Protein AF-A0A7J2YSA0-F1 (afdb_monomer_lite)

Structure (mmCIF, N/CA/C/O backbone):
data_AF-A0A7J2YSA0-F1
#
_entry.id   AF-A0A7J2YSA0-F1
#
loop_
_atom_site.group_PDB
_atom_site.id
_atom_site.type_symbol
_atom_site.label_atom_id
_atom_site.label_alt_id
_atom_site.label_comp_id
_atom_site.label_asym_id
_atom_site.label_entity_id
_atom_site.label_seq_id
_atom_site.pdbx_PDB_ins_code
_atom_site.Cartn_x
_atom_site.Cartn_y
_atom_site.Cartn_z
_atom_site.occupancy
_atom_site.B_iso_or_equiv
_atom_site.auth_seq_id
_atom_site.auth_comp_id
_atom_site.auth_asym_id
_atom_site.auth_atom_id
_atom_site.pdbx_PDB_model_num
ATOM 1 N N . MET A 1 1 ? 2.526 19.911 4.952 1.00 62.22 1 MET A N 1
ATOM 2 C CA . MET A 1 1 ? 3.180 18.727 5.556 1.00 62.22 1 MET A CA 1
ATOM 3 C C . MET A 1 1 ? 3.502 17.791 4.401 1.00 62.22 1 MET A C 1
ATOM 5 O O . MET A 1 1 ? 2.718 17.801 3.463 1.00 62.22 1 MET A O 1
ATOM 9 N N . ALA A 1 2 ? 4.644 17.098 4.408 1.00 82.00 2 ALA A N 1
ATOM 10 C CA . ALA A 1 2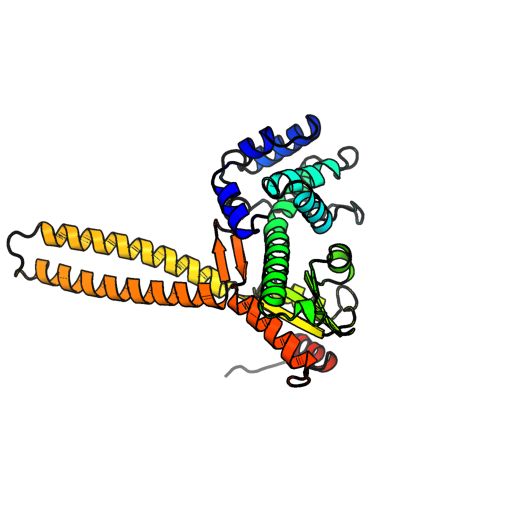 ? 4.959 16.156 3.329 1.00 82.00 2 ALA A CA 1
ATOM 11 C C . ALA A 1 2 ? 3.941 15.003 3.327 1.00 82.00 2 ALA A C 1
ATOM 13 O O . ALA A 1 2 ? 3.531 14.581 4.410 1.00 82.00 2 ALA A O 1
ATOM 14 N N . THR A 1 3 ? 3.535 14.531 2.151 1.00 90.31 3 THR A N 1
ATOM 15 C CA . THR A 1 3 ? 2.628 13.380 2.004 1.00 90.31 3 THR A CA 1
ATOM 16 C C . THR A 1 3 ? 3.323 12.083 2.422 1.00 90.31 3 THR A C 1
ATOM 18 O O . THR A 1 3 ? 4.553 12.002 2.423 1.00 90.31 3 THR A O 1
ATOM 21 N N . ILE A 1 4 ? 2.555 11.034 2.743 1.00 93.38 4 ILE A N 1
ATOM 22 C CA . ILE A 1 4 ? 3.109 9.695 3.019 1.00 93.38 4 ILE A CA 1
ATOM 23 C C . ILE A 1 4 ? 4.071 9.237 1.920 1.00 93.38 4 ILE A C 1
ATOM 25 O O . ILE A 1 4 ? 5.160 8.748 2.218 1.00 93.38 4 ILE A O 1
ATOM 29 N N . ARG A 1 5 ? 3.695 9.451 0.661 1.00 93.81 5 ARG A N 1
ATOM 30 C CA . ARG A 1 5 ? 4.493 9.110 -0.520 1.00 93.81 5 ARG A CA 1
ATOM 31 C C . ARG A 1 5 ? 5.844 9.813 -0.518 1.00 93.81 5 ARG A C 1
ATOM 33 O O . ARG A 1 5 ? 6.868 9.137 -0.524 1.00 93.81 5 ARG A O 1
ATOM 40 N N . GLU A 1 6 ? 5.861 11.136 -0.372 1.00 94.50 6 GLU A N 1
ATOM 41 C CA . GLU A 1 6 ? 7.101 11.925 -0.268 1.00 94.50 6 GLU A CA 1
ATOM 42 C C . GLU A 1 6 ? 7.977 11.486 0.917 1.00 94.50 6 GLU A C 1
ATOM 44 O O . GLU A 1 6 ? 9.206 11.483 0.836 1.00 94.50 6 GLU A O 1
ATOM 49 N N . LEU A 1 7 ? 7.365 11.084 2.036 1.00 95.56 7 LEU A N 1
ATOM 50 C CA . LEU A 1 7 ? 8.110 10.560 3.180 1.00 95.56 7 LEU A CA 1
ATOM 51 C C . LEU A 1 7 ? 8.807 9.236 2.851 1.00 95.56 7 LEU A C 1
ATOM 53 O O . LEU A 1 7 ? 9.905 9.003 3.359 1.00 95.56 7 LEU A O 1
ATOM 57 N N . THR A 1 8 ? 8.228 8.392 1.991 1.00 96.81 8 THR A N 1
ATOM 58 C CA . THR A 1 8 ? 8.884 7.141 1.587 1.00 96.81 8 THR A CA 1
ATOM 59 C C . THR A 1 8 ? 10.177 7.374 0.809 1.00 96.81 8 THR A C 1
ATOM 61 O O . THR A 1 8 ? 11.115 6.600 0.998 1.00 96.81 8 THR A O 1
ATOM 64 N N . ASP A 1 9 ? 10.277 8.448 0.017 1.00 95.88 9 ASP A N 1
ATOM 65 C CA . ASP A 1 9 ? 11.523 8.819 -0.674 1.00 95.88 9 ASP A CA 1
ATOM 66 C C . ASP A 1 9 ? 12.606 9.186 0.343 1.00 95.88 9 ASP A C 1
ATOM 68 O O . ASP A 1 9 ? 13.715 8.652 0.320 1.00 95.88 9 ASP A O 1
ATOM 72 N N . VAL A 1 10 ? 12.243 10.004 1.337 1.00 94.88 10 VAL A N 1
ATOM 73 C CA . VAL A 1 10 ? 13.139 10.373 2.446 1.00 94.88 10 VAL A CA 1
ATOM 74 C C . VAL A 1 10 ? 13.621 9.137 3.214 1.00 94.88 10 VAL A C 1
ATOM 76 O O . VAL A 1 10 ? 14.756 9.099 3.696 1.00 94.88 10 VAL A O 1
ATOM 79 N N . TRP A 1 11 ? 12.771 8.121 3.375 1.00 96.62 11 TRP A N 1
ATOM 80 C CA . TRP A 1 11 ? 13.135 6.880 4.060 1.00 96.62 11 TRP A CA 1
ATOM 81 C C . TRP A 1 11 ? 14.052 5.993 3.215 1.00 96.62 11 TRP A C 1
ATOM 83 O O . TRP A 1 11 ? 15.000 5.421 3.759 1.00 96.62 11 TRP A O 1
ATOM 93 N N . ALA A 1 12 ? 13.821 5.918 1.905 1.00 97.00 12 ALA A N 1
ATOM 94 C CA . ALA A 1 12 ? 14.627 5.124 0.982 1.00 97.00 12 ALA A CA 1
ATOM 95 C C . ALA A 1 12 ? 16.075 5.637 0.866 1.00 97.00 12 ALA A C 1
ATOM 97 O O . ALA A 1 12 ? 17.003 4.848 0.697 1.00 97.00 12 ALA A O 1
ATOM 98 N N . GLU A 1 13 ? 16.298 6.942 1.042 1.00 96.38 13 GLU A N 1
ATOM 99 C CA . GLU A 1 13 ? 17.631 7.567 1.021 1.00 96.38 13 GLU A CA 1
ATOM 100 C C . GLU A 1 13 ? 18.462 7.339 2.298 1.00 96.38 13 GLU A C 1
ATOM 102 O O . GLU A 1 13 ? 19.614 7.776 2.414 1.00 96.38 13 GLU A O 1
ATOM 107 N N . THR A 1 14 ? 17.900 6.671 3.303 1.00 96.31 14 THR A N 1
ATOM 108 C CA . THR A 1 14 ? 18.563 6.439 4.586 1.00 96.31 14 THR A CA 1
ATOM 109 C C . THR A 1 14 ? 18.461 4.985 5.019 1.00 96.31 14 THR A C 1
ATOM 111 O O . THR A 1 14 ? 17.748 4.176 4.440 1.00 96.31 14 THR A O 1
ATOM 114 N N . THR A 1 15 ? 19.216 4.632 6.056 1.00 97.94 15 THR A N 1
ATOM 115 C CA . THR A 1 15 ? 19.228 3.274 6.608 1.00 97.94 15 THR A CA 1
ATOM 116 C C . THR A 1 15 ? 18.556 3.234 7.968 1.00 97.94 15 THR A C 1
ATOM 118 O O . THR A 1 15 ? 18.568 4.221 8.715 1.00 97.94 15 THR A O 1
ATOM 121 N N . TRP A 1 16 ? 18.064 2.054 8.346 1.00 97.81 16 TRP A N 1
ATOM 122 C CA . TRP A 1 16 ? 17.519 1.795 9.681 1.00 97.81 16 TRP A CA 1
ATOM 123 C C . TRP A 1 16 ? 18.482 2.229 10.799 1.00 97.81 16 TRP A C 1
ATOM 125 O O . TRP A 1 16 ? 18.078 2.877 11.766 1.00 97.81 16 TRP A O 1
ATOM 135 N N . LYS A 1 17 ? 19.786 1.940 10.656 1.00 97.81 17 LYS A N 1
ATOM 136 C CA . LYS A 1 17 ? 20.814 2.361 11.622 1.00 97.81 17 LYS A CA 1
ATOM 137 C C . LYS A 1 17 ? 20.932 3.880 11.708 1.00 97.81 17 LYS A C 1
ATOM 139 O O . LYS A 1 17 ? 21.044 4.397 12.819 1.00 97.81 17 LYS A O 1
ATOM 144 N N . LYS A 1 18 ? 20.950 4.581 10.570 1.00 97.31 18 LYS A N 1
ATOM 145 C CA . LYS A 1 18 ? 21.103 6.041 10.537 1.00 97.31 18 LYS A CA 1
ATOM 146 C C . LYS A 1 18 ? 19.907 6.723 11.203 1.00 97.31 18 LYS A C 1
ATOM 148 O O . LYS A 1 18 ? 20.112 7.490 12.140 1.00 97.31 18 LYS A O 1
ATOM 153 N N . GLN A 1 19 ? 18.675 6.357 10.833 1.00 95.94 19 GLN A N 1
ATOM 154 C CA . GLN A 1 19 ? 17.488 6.921 11.485 1.00 95.94 19 GLN A CA 1
ATOM 155 C C . GLN A 1 19 ? 17.448 6.625 12.997 1.00 95.94 19 GLN A C 1
ATOM 157 O O . GLN A 1 19 ? 17.130 7.518 13.780 1.00 95.94 19 GLN A O 1
ATOM 162 N N . LEU A 1 20 ? 17.827 5.416 13.436 1.00 97.00 20 LEU A N 1
ATOM 163 C CA . LEU A 1 20 ? 17.845 5.056 14.863 1.00 97.00 20 LEU A CA 1
ATOM 164 C C . LEU A 1 20 ? 18.807 5.911 15.700 1.00 97.00 20 LEU A C 1
ATOM 166 O O . LEU A 1 20 ? 18.516 6.243 16.853 1.00 97.00 20 LEU A O 1
ATOM 170 N N . VAL A 1 21 ? 19.963 6.269 15.137 1.00 95.75 21 VAL A N 1
ATOM 171 C CA . VAL A 1 21 ? 20.925 7.151 15.811 1.00 95.75 21 VAL A CA 1
ATOM 172 C C . VAL A 1 21 ? 20.326 8.545 16.003 1.00 95.75 21 VAL A C 1
ATOM 174 O O . VAL A 1 21 ? 20.422 9.092 17.101 1.00 95.75 21 VAL A O 1
ATOM 177 N N . GLU A 1 22 ? 19.650 9.069 14.983 1.00 93.62 22 GLU A N 1
ATOM 178 C CA . GLU A 1 22 ? 19.134 10.441 14.940 1.00 93.62 22 GLU A CA 1
ATOM 179 C C . GLU A 1 22 ? 17.854 10.686 15.763 1.00 93.62 22 GLU A C 1
ATOM 181 O O . GLU A 1 22 ? 17.597 11.822 16.164 1.00 93.62 22 GLU A O 1
ATOM 186 N N . VAL A 1 23 ? 17.029 9.664 16.025 1.00 94.12 23 VAL A N 1
ATOM 187 C CA . VAL A 1 23 ? 15.811 9.824 16.848 1.00 94.12 23 VAL A CA 1
ATOM 188 C C . VAL A 1 23 ? 16.174 10.106 18.307 1.00 94.12 23 VAL A C 1
ATOM 190 O O . VAL A 1 23 ? 17.086 9.495 18.846 1.00 94.12 23 VAL A O 1
ATOM 193 N N . LYS A 1 24 ? 15.453 10.988 19.005 1.00 91.62 24 LYS A N 1
ATOM 194 C CA . LYS A 1 24 ? 15.589 11.143 20.464 1.00 91.62 24 LYS A CA 1
ATOM 195 C C . LYS A 1 24 ? 14.742 10.076 21.169 1.00 91.62 24 LYS A C 1
ATOM 197 O O . LYS A 1 24 ? 13.528 10.091 21.028 1.00 91.62 24 LYS A O 1
ATOM 202 N N . ALA A 1 25 ? 15.383 9.155 21.886 1.00 92.12 25 ALA A N 1
ATOM 203 C CA . ALA A 1 25 ? 14.744 8.087 22.665 1.00 92.12 25 ALA A CA 1
ATOM 204 C C . ALA A 1 25 ? 15.723 7.552 23.720 1.00 92.12 25 ALA A C 1
ATOM 206 O O . ALA A 1 25 ? 16.926 7.830 23.629 1.00 92.12 25 ALA A O 1
ATOM 207 N N . SER A 1 26 ? 15.229 6.785 24.697 1.00 93.50 26 SER A N 1
ATOM 208 C CA . SER A 1 26 ? 16.072 6.225 25.761 1.00 93.50 26 SER A CA 1
ATOM 209 C C . SER A 1 26 ? 17.174 5.314 25.199 1.00 93.50 26 SER A C 1
ATOM 211 O O . SER A 1 26 ? 16.990 4.609 24.200 1.00 93.50 26 SER A O 1
ATOM 213 N N . SER A 1 27 ? 18.347 5.320 25.841 1.00 92.75 27 SER A N 1
ATOM 214 C CA . SER A 1 27 ? 19.491 4.492 25.430 1.00 92.75 27 SER A CA 1
ATOM 215 C C . SER A 1 27 ? 19.155 2.999 25.458 1.00 92.75 27 SER A C 1
ATOM 217 O O . SER A 1 27 ? 19.564 2.259 24.561 1.00 92.75 27 SER A O 1
ATOM 219 N N . VAL A 1 28 ? 18.355 2.573 26.438 1.00 94.12 28 VAL A N 1
ATOM 220 C CA . VAL A 1 28 ? 17.880 1.193 26.588 1.00 94.12 28 VAL A CA 1
ATOM 221 C C . VAL A 1 28 ? 16.959 0.801 25.431 1.00 94.12 28 VAL A C 1
ATOM 223 O O . VAL A 1 28 ? 17.235 -0.196 24.762 1.00 94.12 28 VAL A O 1
ATOM 226 N N . ALA A 1 29 ? 15.933 1.603 25.116 1.00 94.56 29 ALA A N 1
ATOM 227 C CA . ALA A 1 29 ? 15.015 1.304 24.012 1.00 94.56 29 ALA A CA 1
ATOM 228 C C . ALA A 1 29 ? 15.746 1.261 22.663 1.00 94.56 29 ALA A C 1
ATOM 230 O O . ALA A 1 29 ? 15.569 0.323 21.882 1.00 94.56 29 ALA A O 1
ATOM 231 N N . LYS A 1 30 ? 16.652 2.219 22.417 1.00 96.69 30 LYS A N 1
ATOM 232 C CA . LYS A 1 30 ? 17.509 2.208 21.225 1.00 96.69 30 LYS A CA 1
ATOM 233 C C . LYS A 1 30 ? 18.392 0.968 21.152 1.00 96.69 30 LYS A C 1
ATOM 235 O O . LYS A 1 30 ? 18.560 0.416 20.068 1.00 96.69 30 LYS A O 1
ATOM 240 N N . SER A 1 31 ? 18.975 0.543 22.272 1.00 96.56 31 SER A N 1
ATOM 241 C CA . SER A 1 31 ? 19.823 -0.650 22.334 1.00 96.56 31 SER A CA 1
ATOM 242 C C . SER A 1 31 ? 19.029 -1.911 21.984 1.00 96.56 31 SER A C 1
ATOM 244 O O . SER A 1 31 ? 19.445 -2.673 21.109 1.00 96.56 31 SER A O 1
ATOM 246 N N . ASN A 1 32 ? 17.846 -2.082 22.581 1.00 96.25 32 ASN A N 1
ATOM 247 C CA . ASN A 1 32 ? 16.965 -3.220 22.315 1.00 96.25 32 ASN A CA 1
ATOM 248 C C . AS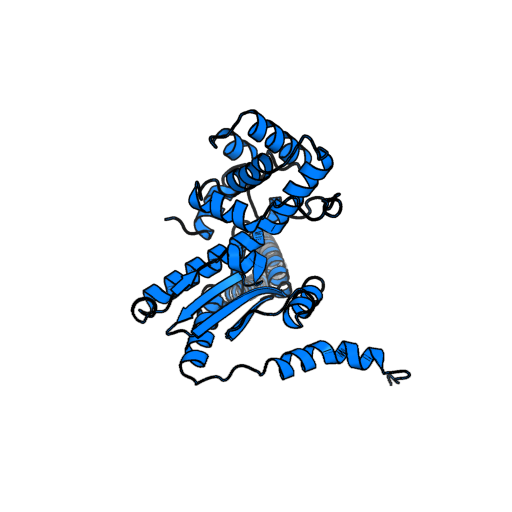N A 1 32 ? 16.505 -3.245 20.852 1.00 96.25 32 ASN A C 1
ATOM 250 O O . ASN A 1 32 ? 16.660 -4.264 20.174 1.00 96.25 32 ASN A O 1
ATOM 254 N N . LEU A 1 33 ? 16.041 -2.108 20.323 1.00 97.44 33 LEU A N 1
ATOM 255 C CA . LEU A 1 33 ? 15.649 -2.004 18.918 1.00 97.44 33 LEU A CA 1
ATOM 256 C C . LEU A 1 33 ? 16.828 -2.286 17.976 1.00 97.44 33 LEU A C 1
ATOM 258 O O . LEU A 1 33 ? 16.687 -3.021 17.001 1.00 97.44 33 LEU A O 1
ATOM 262 N N . ARG A 1 34 ? 18.019 -1.755 18.278 1.00 97.88 34 ARG A N 1
ATOM 263 C CA . ARG A 1 34 ? 19.220 -1.998 17.471 1.00 97.88 34 ARG A CA 1
ATOM 264 C C . ARG A 1 34 ? 19.553 -3.485 17.395 1.00 97.88 34 ARG A C 1
ATOM 266 O O . ARG A 1 34 ? 19.870 -3.952 16.304 1.00 97.88 34 ARG A O 1
ATOM 273 N N . LYS A 1 35 ? 19.500 -4.211 18.518 1.00 96.69 35 LYS A N 1
ATOM 274 C CA . LYS A 1 35 ? 19.758 -5.661 18.562 1.00 96.69 35 LYS A CA 1
ATOM 275 C C . LYS A 1 35 ? 18.771 -6.425 17.678 1.00 96.69 35 LYS A C 1
ATOM 277 O O . LYS A 1 35 ? 19.202 -7.233 16.857 1.00 96.69 35 LYS A O 1
ATOM 282 N N . ALA A 1 36 ? 17.478 -6.107 17.776 1.00 95.75 36 ALA A N 1
ATOM 283 C CA . ALA A 1 36 ? 16.446 -6.723 16.945 1.00 95.75 36 ALA A CA 1
ATOM 284 C C . ALA A 1 36 ? 16.666 -6.444 15.447 1.00 95.75 36 ALA A C 1
ATOM 286 O O . ALA A 1 36 ? 16.741 -7.376 14.650 1.00 95.75 36 ALA A O 1
ATOM 287 N N . LEU A 1 37 ? 16.887 -5.180 15.064 1.00 97.06 37 LEU A N 1
ATOM 288 C CA . LEU A 1 37 ? 17.175 -4.806 13.673 1.00 97.06 37 LEU A CA 1
ATOM 289 C C . LEU A 1 37 ? 18.457 -5.461 13.139 1.00 97.06 37 LEU A C 1
ATOM 291 O O . LEU A 1 37 ? 18.532 -5.780 11.953 1.00 97.06 37 LEU A O 1
ATOM 295 N N . ALA A 1 38 ? 19.473 -5.670 13.987 1.00 96.81 38 ALA A N 1
ATOM 296 C CA . ALA A 1 38 ? 20.682 -6.398 13.600 1.00 96.81 38 ALA A CA 1
ATOM 297 C C . ALA A 1 38 ? 20.358 -7.860 13.288 1.00 96.81 38 ALA A C 1
ATOM 299 O O . ALA A 1 38 ? 20.825 -8.389 12.282 1.00 96.81 38 ALA A O 1
ATOM 300 N N . ARG A 1 39 ? 19.527 -8.492 14.125 1.00 94.50 39 ARG A N 1
ATOM 301 C CA . ARG A 1 39 ? 19.108 -9.884 13.952 1.00 94.50 39 ARG A CA 1
ATOM 302 C C . ARG A 1 39 ? 18.272 -10.087 12.691 1.00 94.50 39 ARG A C 1
ATOM 304 O O . ARG A 1 39 ? 18.413 -11.118 12.048 1.00 94.50 39 ARG A O 1
ATOM 311 N N . PHE A 1 40 ? 17.462 -9.099 12.319 1.00 94.94 40 PHE A N 1
ATOM 312 C CA . PHE A 1 40 ? 16.714 -9.095 11.060 1.00 94.94 40 PHE A CA 1
ATOM 313 C C . PHE A 1 40 ? 17.576 -8.744 9.835 1.00 94.94 40 PHE A C 1
ATOM 315 O O . PHE A 1 40 ? 17.088 -8.800 8.714 1.00 94.94 40 PHE A O 1
ATOM 322 N N . GLY A 1 41 ? 18.843 -8.354 10.018 1.00 96.06 41 GLY A N 1
ATOM 323 C CA . GLY A 1 41 ? 19.712 -7.930 8.917 1.00 96.06 41 GLY A CA 1
ATOM 324 C C . GLY A 1 41 ? 19.369 -6.551 8.335 1.00 96.06 41 GLY A C 1
ATOM 325 O O . GLY A 1 41 ? 19.862 -6.206 7.264 1.00 96.06 41 GLY A O 1
ATOM 326 N N . LEU A 1 42 ? 18.571 -5.739 9.037 1.00 97.31 42 LEU A N 1
ATOM 327 C CA . LEU A 1 42 ? 18.012 -4.486 8.512 1.00 97.31 42 LEU A CA 1
ATOM 328 C C . LEU A 1 42 ? 18.906 -3.268 8.721 1.00 97.31 42 LEU A C 1
ATOM 330 O O . LEU A 1 42 ? 18.796 -2.301 7.981 1.00 97.31 42 LEU A O 1
ATOM 334 N N . LEU A 1 43 ? 19.818 -3.283 9.699 1.00 97.69 43 LEU A N 1
ATOM 335 C CA . LEU A 1 43 ? 20.557 -2.077 10.113 1.00 97.69 43 LEU A CA 1
ATOM 336 C C . LEU A 1 43 ? 21.189 -1.283 8.958 1.00 97.69 43 LEU A C 1
ATOM 338 O O . LEU A 1 43 ? 21.209 -0.056 9.009 1.00 97.69 43 LEU A O 1
ATOM 342 N N . LYS A 1 44 ? 21.738 -1.972 7.955 1.00 97.50 44 LYS A N 1
ATOM 343 C CA . LYS A 1 44 ? 22.411 -1.347 6.805 1.00 97.50 44 LYS A CA 1
ATOM 344 C C . LYS A 1 44 ? 21.516 -1.216 5.571 1.00 97.50 44 LYS A C 1
ATOM 346 O O . LYS A 1 44 ? 21.959 -0.628 4.592 1.00 97.50 44 LYS A O 1
ATOM 351 N N . GLN A 1 45 ? 20.313 -1.780 5.597 1.00 97.38 45 GLN A N 1
ATOM 352 C CA . GLN A 1 45 ? 19.400 -1.719 4.465 1.00 97.38 45 GLN A CA 1
ATOM 353 C C . GLN A 1 45 ? 18.729 -0.342 4.390 1.00 97.38 45 GLN A C 1
ATOM 355 O O . GLN A 1 45 ? 18.489 0.274 5.440 1.00 97.38 45 GLN A O 1
ATOM 360 N N . PRO A 1 46 ? 18.419 0.133 3.172 1.00 97.44 46 PRO A N 1
ATOM 361 C CA . PRO A 1 46 ? 17.452 1.199 2.957 1.00 97.44 46 PRO A CA 1
ATOM 362 C C . PRO A 1 46 ? 16.101 0.884 3.605 1.00 97.44 46 PRO A C 1
ATOM 364 O O . PRO A 1 46 ? 15.734 -0.284 3.752 1.00 97.44 46 PRO A O 1
ATOM 367 N N . ILE A 1 47 ? 15.353 1.915 3.996 1.00 97.25 47 ILE A N 1
ATOM 368 C CA . ILE A 1 47 ? 14.010 1.738 4.559 1.00 97.25 47 ILE A CA 1
ATOM 369 C C . ILE A 1 47 ? 12.993 1.740 3.414 1.00 97.25 47 ILE A C 1
ATOM 371 O O . ILE A 1 47 ? 12.408 2.766 3.074 1.00 97.25 47 ILE A O 1
ATOM 375 N N . THR A 1 48 ? 12.807 0.571 2.808 1.00 96.81 48 THR A N 1
ATOM 376 C CA . THR A 1 48 ? 11.876 0.342 1.692 1.00 96.81 48 THR A CA 1
ATOM 377 C C . THR A 1 48 ? 10.862 -0.740 2.040 1.00 96.81 48 THR A C 1
ATOM 379 O O . THR A 1 48 ? 11.047 -1.479 3.016 1.00 96.81 48 THR A O 1
ATOM 382 N N . GLY A 1 49 ? 9.804 -0.867 1.239 1.00 93.62 49 GLY A N 1
ATOM 383 C CA . GLY A 1 49 ? 8.812 -1.921 1.431 1.00 93.62 49 GLY A CA 1
ATOM 384 C C . GLY A 1 49 ? 9.428 -3.318 1.342 1.00 93.62 49 GLY A C 1
ATOM 385 O O . GLY A 1 49 ? 9.084 -4.181 2.146 1.00 93.62 49 GLY A O 1
ATOM 386 N N . GLU A 1 50 ? 10.423 -3.531 0.474 1.00 91.88 50 GLU A N 1
ATOM 387 C CA . GLU A 1 50 ? 11.144 -4.806 0.364 1.00 91.88 50 GLU A CA 1
ATOM 388 C C . GLU A 1 50 ? 11.903 -5.152 1.645 1.00 91.88 50 GLU A C 1
ATOM 390 O O . GLU A 1 50 ? 11.947 -6.322 2.025 1.00 91.88 50 GLU A O 1
ATOM 395 N N . SER A 1 51 ? 12.460 -4.153 2.342 1.00 93.81 51 SER A N 1
ATOM 396 C CA . SER A 1 51 ? 13.242 -4.376 3.567 1.00 93.81 51 SER A CA 1
ATOM 397 C C . SER A 1 51 ? 12.418 -5.001 4.698 1.00 93.81 51 SER A C 1
ATOM 399 O O . SER A 1 51 ? 12.970 -5.645 5.583 1.00 93.81 51 SER A O 1
ATOM 401 N N . VAL A 1 52 ? 11.089 -4.866 4.664 1.00 92.75 52 VAL A N 1
ATOM 402 C CA . VAL A 1 52 ? 10.182 -5.450 5.668 1.00 92.75 52 VAL A CA 1
ATOM 403 C C . VAL A 1 52 ? 9.448 -6.694 5.161 1.00 92.75 52 VAL A C 1
ATOM 405 O O . VAL A 1 52 ? 8.610 -7.262 5.868 1.00 92.75 52 VAL A O 1
ATOM 408 N N . THR A 1 53 ? 9.774 -7.157 3.952 1.00 84.81 53 THR A N 1
ATOM 409 C CA . THR A 1 53 ? 9.275 -8.434 3.428 1.00 84.81 53 THR A CA 1
ATOM 410 C C . THR A 1 53 ? 10.048 -9.611 4.017 1.00 84.81 53 THR A C 1
ATOM 412 O O . THR A 1 53 ? 11.195 -9.484 4.434 1.00 84.81 53 THR A O 1
ATOM 415 N N . ASN A 1 54 ? 9.414 -10.788 4.058 1.00 84.88 54 ASN A N 1
ATOM 416 C CA . ASN A 1 54 ? 10.036 -12.048 4.494 1.00 84.88 54 ASN A CA 1
ATOM 417 C C . ASN A 1 54 ? 10.641 -12.030 5.910 1.00 84.88 54 ASN A C 1
ATOM 419 O O . ASN A 1 54 ? 11.483 -12.865 6.239 1.00 84.88 54 ASN A O 1
ATOM 423 N N . LEU A 1 55 ? 10.187 -11.111 6.766 1.00 89.75 55 LEU A N 1
ATOM 424 C CA . LEU A 1 55 ? 10.547 -11.121 8.178 1.00 89.75 55 LEU A CA 1
ATOM 425 C C . LEU A 1 55 ? 10.061 -12.415 8.847 1.00 89.75 55 LEU A C 1
ATOM 427 O O . LEU A 1 55 ? 8.998 -12.937 8.483 1.00 89.75 55 LEU A O 1
ATOM 431 N N . PRO A 1 56 ? 10.831 -12.941 9.814 1.00 84.81 56 PRO A N 1
ATOM 432 C CA . PRO A 1 56 ? 10.562 -14.245 10.393 1.00 84.81 56 PRO A CA 1
ATOM 433 C C . PRO A 1 56 ? 9.219 -14.240 11.125 1.00 84.81 56 PRO A C 1
ATOM 435 O O . PRO A 1 56 ? 8.895 -13.294 11.844 1.00 84.81 56 PRO A O 1
ATOM 438 N N . ARG A 1 57 ? 8.449 -15.315 10.932 1.00 79.62 57 ARG A N 1
ATOM 439 C CA . ARG A 1 57 ? 7.207 -15.576 11.664 1.00 79.62 57 ARG A CA 1
ATOM 440 C C . ARG A 1 57 ? 7.532 -16.457 12.870 1.00 79.62 57 ARG A C 1
ATOM 442 O O . ARG A 1 57 ? 7.504 -17.677 12.745 1.00 79.62 57 ARG A O 1
ATOM 449 N N . THR A 1 58 ? 7.972 -15.850 13.972 1.00 73.69 58 THR A N 1
ATOM 450 C CA . THR A 1 58 ? 8.375 -16.566 15.205 1.00 73.69 58 THR A CA 1
ATOM 451 C C . THR A 1 58 ? 7.196 -16.681 16.180 1.00 73.69 58 THR A C 1
ATOM 453 O O . THR A 1 58 ? 6.056 -16.747 15.725 1.00 73.69 58 THR A O 1
ATOM 456 N N . GLU A 1 59 ? 7.437 -16.725 17.500 1.00 64.69 59 GLU A N 1
ATOM 457 C CA . GLU A 1 59 ? 6.451 -16.858 18.595 1.00 64.69 59 GLU A CA 1
ATOM 458 C C . GLU A 1 59 ? 5.416 -15.708 18.711 1.00 64.69 59 GLU A C 1
ATOM 460 O O . GLU A 1 59 ? 5.185 -15.130 19.768 1.00 64.69 59 GLU A O 1
ATOM 465 N N . GLU A 1 60 ? 4.741 -15.366 17.619 1.00 64.50 60 GLU A N 1
ATOM 466 C CA . GLU A 1 60 ? 3.724 -14.313 17.535 1.00 64.50 60 GLU A CA 1
ATOM 467 C C . GLU A 1 60 ? 2.398 -14.706 18.188 1.00 64.50 60 GLU A C 1
ATOM 469 O O . GLU A 1 60 ? 1.595 -13.837 18.526 1.00 64.50 60 GLU A O 1
ATOM 474 N N . GLY A 1 61 ? 2.154 -16.015 18.317 1.00 51.84 61 GLY A N 1
ATOM 475 C CA . GLY A 1 61 ? 0.935 -16.598 18.881 1.00 51.84 61 GLY A CA 1
ATOM 476 C C . GLY A 1 61 ? 1.017 -16.914 20.375 1.00 51.84 61 GLY A C 1
ATOM 477 O O . GLY A 1 61 ? 0.008 -17.305 20.951 1.00 51.84 61 GLY A O 1
ATOM 478 N N . GLN A 1 62 ? 2.187 -16.747 21.004 1.00 53.19 62 GLN A N 1
ATOM 479 C CA . GLN A 1 62 ? 2.387 -17.037 22.430 1.00 53.19 62 GLN A CA 1
ATOM 480 C C . GLN A 1 62 ? 2.270 -15.806 23.330 1.00 53.19 62 GLN A C 1
ATOM 482 O O . GLN A 1 62 ? 2.631 -15.854 24.504 1.00 53.19 62 GLN A O 1
ATOM 487 N N . PHE A 1 63 ? 1.763 -14.691 22.810 1.00 60.81 63 PHE A N 1
ATOM 488 C CA . PHE A 1 63 ? 1.346 -13.609 23.685 1.00 60.81 63 PHE A CA 1
ATOM 489 C C . PHE A 1 63 ? 0.048 -14.038 24.374 1.00 60.81 63 PHE A C 1
ATOM 491 O O . PHE A 1 63 ? -0.939 -14.302 23.678 1.00 60.81 63 PHE A O 1
ATOM 498 N N . PRO A 1 64 ? 0.006 -14.112 25.717 1.00 49.09 64 PRO A N 1
ATOM 499 C CA . PRO A 1 64 ? -1.252 -14.247 26.429 1.00 49.09 64 PRO A CA 1
ATOM 500 C C . PRO A 1 64 ? -2.211 -13.168 25.918 1.00 49.09 64 PRO A C 1
ATOM 502 O O . PRO A 1 64 ? -1.786 -12.044 25.624 1.00 49.09 64 PRO A O 1
ATOM 505 N N . LYS A 1 65 ? -3.504 -13.493 25.793 1.00 46.53 65 LYS A N 1
ATOM 506 C CA . LYS A 1 65 ? -4.543 -12.481 25.550 1.00 46.53 65 LYS A CA 1
ATOM 507 C C . LYS A 1 65 ? -4.311 -11.333 26.543 1.00 46.53 65 LYS A C 1
ATOM 509 O O . LYS A 1 65 ? -4.491 -11.545 27.736 1.00 46.53 65 LYS A O 1
ATOM 514 N N . GLY A 1 66 ? -3.889 -10.153 26.076 1.00 48.16 66 GLY A N 1
ATOM 515 C CA . GLY A 1 66 ? -3.749 -8.984 26.954 1.00 48.16 66 GLY A CA 1
ATOM 516 C C . GLY A 1 66 ? -2.408 -8.250 27.003 1.00 48.16 66 GLY A C 1
ATOM 517 O O . GLY A 1 66 ? -2.270 -7.398 27.871 1.00 48.16 66 GLY A O 1
ATOM 518 N N . LEU A 1 67 ? -1.452 -8.451 26.084 1.00 56.19 67 LEU A N 1
ATOM 519 C CA . LEU A 1 67 ? -0.285 -7.541 26.031 1.00 56.19 67 LEU A CA 1
ATOM 520 C C . LEU A 1 67 ? -0.679 -6.073 25.774 1.00 56.19 67 LEU A C 1
ATOM 522 O O . LEU A 1 67 ? 0.124 -5.176 25.992 1.00 56.19 67 LEU A O 1
ATOM 526 N N . GLY A 1 68 ? -1.908 -5.812 25.306 1.00 63.09 68 GLY A N 1
ATOM 527 C CA . GLY A 1 68 ? -2.455 -4.458 25.166 1.00 63.09 68 GLY A CA 1
ATOM 528 C C . GLY A 1 68 ? -1.759 -3.599 24.105 1.00 63.09 68 GLY A C 1
ATOM 529 O O . GLY A 1 68 ? -2.138 -2.446 23.906 1.00 63.09 68 GLY A O 1
ATOM 530 N N . ILE A 1 69 ? -0.763 -4.143 23.397 1.00 75.81 69 ILE A N 1
ATOM 531 C CA . ILE A 1 69 ? -0.022 -3.427 22.361 1.00 75.81 69 ILE A CA 1
ATOM 532 C C . ILE A 1 69 ? -0.880 -3.347 21.097 1.00 75.81 69 ILE A C 1
ATOM 534 O O . ILE A 1 69 ? -1.057 -4.330 20.378 1.00 75.81 69 ILE A O 1
ATOM 538 N N . SER A 1 70 ? -1.391 -2.150 20.812 1.00 85.12 70 SER A N 1
ATOM 539 C CA . SER A 1 70 ? -2.053 -1.831 19.547 1.00 85.12 70 SER A CA 1
ATOM 540 C C . SER A 1 70 ? -1.041 -1.261 18.555 1.00 85.12 70 SER A C 1
ATOM 542 O O . SER A 1 70 ? -0.475 -0.185 18.770 1.00 85.12 70 SER A O 1
ATOM 544 N N . TYR A 1 71 ? -0.832 -1.972 17.443 1.00 89.19 71 TYR A N 1
ATOM 545 C CA . TYR A 1 71 ? 0.017 -1.503 16.348 1.00 89.19 71 TYR A CA 1
ATOM 546 C C . TYR A 1 71 ? -0.512 -0.201 15.737 1.00 89.19 71 TYR A C 1
ATOM 548 O O . TYR A 1 71 ? 0.282 0.703 15.492 1.00 89.19 71 TYR A O 1
ATOM 556 N N . THR A 1 72 ? -1.829 -0.071 15.565 1.00 88.12 72 THR A N 1
ATOM 557 C CA . THR A 1 72 ? -2.468 1.144 15.044 1.00 88.12 72 THR A CA 1
ATOM 558 C C . THR A 1 72 ? -2.198 2.342 15.959 1.00 88.12 72 THR A C 1
ATOM 560 O O . THR A 1 72 ? -1.686 3.362 15.503 1.00 88.12 72 THR A O 1
ATOM 563 N N . LYS A 1 73 ? -2.391 2.200 17.282 1.00 87.69 73 LYS A N 1
ATOM 564 C CA . LYS A 1 73 ? -2.092 3.282 18.243 1.00 87.69 73 LYS A CA 1
ATOM 565 C C . LYS A 1 73 ? -0.612 3.657 18.262 1.00 87.69 73 LYS A C 1
ATOM 567 O O . LYS A 1 73 ? -0.270 4.839 18.322 1.00 87.69 73 LYS A O 1
ATOM 572 N N . ALA A 1 74 ? 0.279 2.665 18.199 1.00 92.00 74 ALA A N 1
ATOM 573 C CA . ALA A 1 74 ? 1.715 2.915 18.124 1.00 92.00 74 ALA A CA 1
ATOM 574 C C . ALA A 1 74 ? 2.095 3.676 16.843 1.00 92.00 74 ALA A C 1
ATOM 576 O O . ALA A 1 74 ? 2.950 4.565 16.899 1.00 92.00 74 ALA A O 1
ATOM 577 N N . PHE A 1 75 ? 1.455 3.354 15.714 1.00 93.94 75 PHE A N 1
ATOM 578 C CA . PHE A 1 75 ? 1.659 4.020 14.430 1.00 93.94 75 PHE A CA 1
ATOM 579 C C . PHE A 1 75 ? 1.155 5.461 14.454 1.00 93.94 75 PHE A C 1
ATOM 581 O O . PHE A 1 75 ? 1.937 6.362 14.168 1.00 93.94 75 PHE A O 1
ATOM 588 N N . ASP A 1 76 ? -0.084 5.710 14.880 1.00 90.88 76 ASP A N 1
ATOM 589 C CA . ASP A 1 76 ? -0.640 7.069 14.918 1.00 90.88 76 ASP A CA 1
ATOM 590 C C . ASP A 1 76 ? 0.107 7.986 15.891 1.00 90.88 76 ASP A C 1
ATOM 592 O O . ASP A 1 76 ? 0.370 9.156 15.589 1.00 90.88 76 ASP A O 1
ATOM 596 N N . SER A 1 77 ? 0.534 7.444 17.037 1.00 91.69 77 SER A N 1
ATOM 597 C CA . SER A 1 77 ? 1.414 8.149 17.972 1.00 91.69 77 SER A CA 1
ATOM 598 C C . SER A 1 77 ? 2.746 8.514 17.312 1.00 91.69 77 SER A C 1
ATOM 600 O O . SER A 1 77 ? 3.225 9.642 17.443 1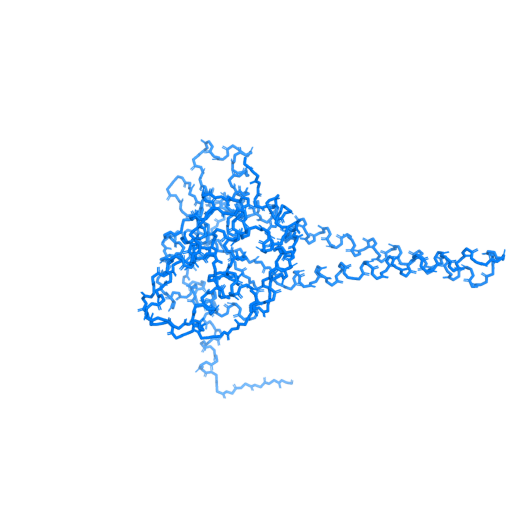.00 91.69 77 SER A O 1
ATOM 602 N N . ALA A 1 78 ? 3.351 7.590 16.560 1.00 94.50 78 ALA A N 1
ATOM 603 C CA . ALA A 1 78 ? 4.602 7.847 15.855 1.00 94.50 78 ALA A CA 1
ATOM 604 C C . ALA A 1 78 ? 4.436 8.857 14.711 1.00 94.50 78 ALA A C 1
ATOM 606 O O . ALA A 1 78 ? 5.280 9.744 14.560 1.00 94.50 78 ALA A O 1
ATOM 607 N N . TYR A 1 79 ? 3.337 8.762 13.961 1.00 93.19 79 TYR A N 1
ATOM 608 C CA . TYR A 1 79 ? 3.004 9.665 12.865 1.00 93.19 79 TYR A CA 1
ATOM 609 C C . TYR A 1 79 ? 2.834 11.097 13.355 1.00 93.19 79 TYR A C 1
ATOM 611 O O . TYR A 1 79 ? 3.443 12.015 12.812 1.00 93.19 79 TYR A O 1
ATOM 619 N N . SER A 1 80 ? 2.097 11.272 14.451 1.00 90.88 80 SER A N 1
ATOM 620 C CA . SER A 1 80 ? 1.871 12.582 15.064 1.00 90.88 80 SER A CA 1
ATOM 621 C C . SER A 1 80 ? 3.155 13.184 15.648 1.00 90.88 80 SER A C 1
ATOM 623 O O . SER A 1 80 ? 3.352 14.395 15.596 1.00 90.88 80 SER A O 1
ATOM 625 N N . LYS A 1 81 ? 4.053 12.350 16.194 1.00 91.44 81 LYS A N 1
ATOM 626 C CA . LYS A 1 81 ? 5.316 12.800 16.803 1.00 91.44 81 LYS A CA 1
ATOM 627 C C . LYS A 1 81 ? 6.378 13.180 15.770 1.00 91.44 81 LYS A C 1
ATOM 629 O O . LYS A 1 81 ? 7.044 14.202 15.928 1.00 91.44 81 LYS A O 1
ATOM 634 N N . ASN A 1 82 ? 6.637 12.322 14.779 1.00 92.50 82 ASN A N 1
ATOM 635 C CA . ASN A 1 82 ? 7.722 12.539 13.818 1.00 92.50 82 ASN A CA 1
ATOM 636 C C . ASN A 1 82 ? 7.530 11.733 12.519 1.00 92.50 82 ASN A C 1
ATOM 638 O O . ASN A 1 82 ? 8.145 10.673 12.355 1.00 92.50 82 ASN A O 1
ATOM 642 N N . PRO A 1 83 ? 6.762 12.254 11.549 1.00 92.12 83 PRO A N 1
ATOM 643 C CA . PRO A 1 83 ? 6.468 11.526 10.318 1.00 92.12 83 PRO A CA 1
ATOM 644 C C . PRO A 1 83 ? 7.728 11.267 9.469 1.00 92.12 83 PRO A C 1
ATOM 646 O O . PRO A 1 83 ? 7.864 10.217 8.849 1.00 92.12 83 PRO A O 1
ATOM 649 N N . LYS A 1 84 ? 8.737 12.152 9.524 1.00 94.31 84 LYS A N 1
ATOM 650 C CA . LYS A 1 84 ? 10.021 11.974 8.810 1.00 94.31 84 LYS A CA 1
ATOM 651 C C . LYS A 1 84 ? 10.828 10.761 9.275 1.00 94.31 84 LYS A C 1
ATOM 653 O O . LYS A 1 84 ? 11.667 10.276 8.524 1.00 94.31 84 LYS A O 1
ATOM 658 N N . ARG A 1 85 ? 10.606 10.282 10.500 1.00 94.94 85 ARG A N 1
ATOM 659 C CA . ARG A 1 85 ? 11.274 9.097 11.068 1.00 94.94 85 ARG A CA 1
ATOM 660 C C . ARG A 1 85 ? 10.260 8.060 11.547 1.00 94.94 85 ARG A C 1
ATOM 662 O O . ARG A 1 85 ? 10.543 7.304 12.477 1.00 94.94 85 ARG A O 1
ATOM 669 N N . LEU A 1 86 ? 9.083 8.047 10.918 1.00 96.25 86 LEU A N 1
ATOM 670 C CA . LEU A 1 86 ? 7.942 7.226 11.305 1.00 96.25 86 LEU A CA 1
ATOM 671 C C . LEU A 1 86 ? 8.310 5.752 11.536 1.00 96.25 86 LEU A C 1
ATOM 673 O O . LEU A 1 86 ? 7.974 5.266 12.613 1.00 96.25 86 LEU A O 1
ATOM 677 N N . PRO A 1 87 ? 9.051 5.055 10.646 1.00 97.06 87 PRO A N 1
ATOM 678 C CA . PRO A 1 87 ? 9.370 3.642 10.854 1.00 97.06 87 PRO A CA 1
ATOM 679 C C . PRO A 1 87 ? 10.119 3.384 12.168 1.00 97.06 87 PRO A C 1
ATOM 681 O O . PRO A 1 87 ? 9.763 2.484 12.922 1.00 97.06 87 PRO A O 1
ATOM 684 N N . ILE A 1 88 ? 11.120 4.204 12.504 1.00 97.56 88 ILE A N 1
ATOM 685 C CA . ILE A 1 88 ? 11.879 4.043 13.753 1.00 97.56 88 ILE A CA 1
ATOM 686 C C . ILE A 1 88 ? 11.060 4.454 14.975 1.00 97.56 88 ILE A C 1
ATOM 688 O O . ILE A 1 88 ? 11.098 3.756 15.986 1.00 97.56 88 ILE A O 1
ATOM 692 N N . VAL A 1 89 ? 10.333 5.571 14.910 1.00 97.06 89 VAL A N 1
ATOM 693 C CA . VAL A 1 89 ? 9.531 6.044 16.051 1.00 97.06 89 VAL A CA 1
ATOM 694 C C . VAL A 1 89 ? 8.393 5.070 16.356 1.00 97.06 89 VAL A C 1
ATOM 696 O O . VAL A 1 89 ? 8.119 4.799 17.521 1.00 97.06 89 VAL A O 1
ATOM 699 N N . TYR A 1 90 ? 7.797 4.473 15.324 1.00 97.44 90 TYR A N 1
ATOM 700 C CA . TYR A 1 90 ? 6.820 3.399 15.450 1.00 97.44 90 TYR A CA 1
ATOM 701 C C . TYR A 1 90 ? 7.392 2.199 16.206 1.00 97.44 90 TYR A C 1
ATOM 703 O O . TYR A 1 90 ? 6.818 1.771 17.206 1.00 97.44 90 TYR A O 1
ATOM 711 N N . LEU A 1 91 ? 8.557 1.691 15.789 1.00 97.25 91 LEU A N 1
ATOM 712 C CA . LEU A 1 91 ? 9.182 0.559 16.473 1.00 97.25 91 LEU A CA 1
ATOM 713 C C . LEU A 1 91 ? 9.585 0.903 17.905 1.00 97.25 91 LEU A C 1
ATOM 715 O O . LEU A 1 91 ? 9.422 0.068 18.787 1.00 97.25 91 LEU A O 1
ATOM 719 N N . LEU A 1 92 ? 10.075 2.119 18.160 1.00 96.81 92 LEU A N 1
ATOM 720 C CA . LEU A 1 92 ? 10.401 2.568 19.514 1.00 96.81 92 LEU A CA 1
ATOM 721 C C . LEU A 1 92 ? 9.165 2.616 20.414 1.00 96.81 92 LEU A C 1
ATOM 723 O O . LEU A 1 92 ? 9.248 2.122 21.533 1.00 96.81 92 LEU A O 1
ATOM 727 N N . ASN A 1 93 ? 8.020 3.099 19.919 1.00 94.62 93 ASN A N 1
ATOM 728 C CA . ASN A 1 93 ? 6.757 3.043 20.663 1.00 94.62 93 ASN A CA 1
ATOM 729 C C . ASN A 1 93 ? 6.392 1.587 21.036 1.00 94.62 93 ASN A C 1
ATOM 731 O O . ASN A 1 93 ? 5.919 1.337 22.145 1.00 94.62 93 ASN A O 1
ATOM 735 N N . LEU A 1 94 ? 6.641 0.613 20.147 1.00 94.19 94 LEU A N 1
ATOM 736 C CA . LEU A 1 94 ? 6.444 -0.811 20.457 1.00 94.19 94 LEU A CA 1
ATOM 737 C C . LEU A 1 94 ? 7.442 -1.324 21.504 1.00 94.19 94 LEU A C 1
ATOM 739 O O . LEU A 1 94 ? 7.042 -2.062 22.399 1.00 94.19 94 LEU A O 1
ATOM 743 N N . VAL A 1 95 ? 8.720 -0.929 21.419 1.00 94.38 95 VAL A N 1
ATOM 744 C CA . VAL A 1 95 ? 9.745 -1.302 22.413 1.00 94.38 95 VAL A CA 1
ATOM 745 C C . VAL A 1 95 ? 9.396 -0.769 23.796 1.00 94.38 95 VAL A C 1
ATOM 747 O O . VAL A 1 95 ? 9.524 -1.493 24.776 1.00 94.38 95 VAL A O 1
ATOM 750 N N . GLU A 1 96 ? 8.956 0.483 23.879 1.00 91.06 96 GLU A N 1
ATOM 751 C CA . GLU A 1 96 ? 8.578 1.131 25.137 1.00 91.06 96 GLU A CA 1
ATOM 752 C C . GLU A 1 96 ? 7.324 0.509 25.761 1.00 91.06 96 GLU A C 1
ATOM 754 O O . GLU A 1 96 ? 7.178 0.524 26.980 1.00 91.06 96 GLU A O 1
ATOM 759 N N . SER A 1 97 ? 6.453 -0.080 24.939 1.00 88.12 97 SER A N 1
ATOM 760 C CA . SER A 1 97 ? 5.244 -0.774 25.394 1.00 88.12 97 SER A CA 1
ATOM 761 C C . SER A 1 97 ? 5.490 -2.242 25.766 1.00 88.12 97 SER A C 1
ATOM 763 O O . SER A 1 97 ? 4.567 -2.915 26.220 1.00 88.12 97 SER A O 1
ATOM 765 N N . PHE A 1 98 ? 6.699 -2.769 25.545 1.00 89.44 98 PHE A N 1
ATOM 766 C CA . PHE A 1 98 ? 7.006 -4.178 25.776 1.00 89.44 98 PHE A CA 1
ATOM 767 C C . PHE A 1 98 ? 7.510 -4.434 27.197 1.00 89.44 98 PHE A C 1
ATOM 769 O O . PHE A 1 98 ? 8.481 -3.829 27.658 1.00 89.44 98 PHE A O 1
ATOM 776 N N . ASP A 1 99 ? 6.888 -5.395 27.875 1.00 87.94 99 ASP A N 1
ATOM 777 C CA . ASP A 1 99 ? 7.258 -5.777 29.233 1.00 87.94 99 ASP A CA 1
ATOM 778 C C . ASP A 1 99 ? 8.359 -6.848 29.253 1.00 87.94 99 ASP A C 1
ATOM 780 O O . ASP A 1 99 ? 8.109 -8.052 29.316 1.00 87.94 99 ASP A O 1
ATOM 784 N N . PHE A 1 100 ? 9.610 -6.390 29.251 1.00 87.69 100 PHE A N 1
ATOM 785 C CA . PHE A 1 100 ? 10.792 -7.255 29.331 1.00 87.69 100 PHE A CA 1
ATOM 786 C C . PHE A 1 100 ? 10.911 -8.060 30.639 1.00 87.69 100 PHE A C 1
ATOM 788 O O . PHE A 1 100 ? 11.806 -8.897 30.733 1.00 87.69 100 PHE A O 1
ATOM 795 N N . LYS A 1 101 ? 10.070 -7.822 31.660 1.00 87.19 101 LYS A N 1
ATOM 796 C CA . LYS A 1 101 ? 10.076 -8.637 32.888 1.00 87.19 101 LYS A CA 1
ATOM 797 C C . LYS A 1 101 ? 9.309 -9.941 32.711 1.00 87.19 101 LYS A C 1
ATOM 799 O O . LYS A 1 101 ? 9.688 -10.947 33.298 1.00 87.19 101 LYS A O 1
ATOM 804 N N . ASN A 1 102 ? 8.241 -9.901 31.919 1.00 85.88 102 ASN A N 1
ATOM 805 C CA . ASN A 1 102 ? 7.299 -11.007 31.773 1.00 85.88 102 ASN A CA 1
ATOM 806 C C . ASN A 1 102 ? 7.442 -11.753 30.444 1.00 85.88 102 ASN A C 1
ATOM 808 O O . ASN A 1 102 ? 6.873 -12.831 30.288 1.00 85.88 102 ASN A O 1
ATOM 812 N N . TYR A 1 103 ? 8.204 -11.202 29.498 1.00 86.62 103 TYR A N 1
ATOM 813 C CA . TYR A 1 103 ? 8.328 -11.753 28.156 1.00 86.62 103 TYR A CA 1
ATOM 814 C C . TYR A 1 103 ? 9.784 -11.880 27.707 1.00 86.62 103 TYR A C 1
ATOM 816 O O . TYR A 1 103 ? 10.653 -11.080 28.061 1.00 86.62 103 TYR A O 1
ATOM 824 N N . SER A 1 104 ? 10.042 -12.903 26.895 1.00 89.00 104 SER A N 1
ATOM 825 C CA . SER A 1 104 ? 11.368 -13.254 26.402 1.00 89.00 104 SER A CA 1
ATOM 826 C C . SER A 1 104 ? 11.860 -12.298 25.309 1.00 89.00 104 SER A C 1
ATOM 828 O O . SER A 1 104 ? 11.095 -11.598 24.638 1.00 89.00 104 SER A O 1
ATOM 830 N N . GLU A 1 105 ? 13.171 -12.313 25.057 1.00 88.94 105 GLU A N 1
ATOM 831 C CA . GLU A 1 105 ? 13.747 -11.597 23.914 1.00 88.94 105 GLU A CA 1
ATOM 832 C C . GLU A 1 105 ? 13.221 -12.139 22.570 1.00 88.94 105 GLU A C 1
ATOM 834 O O . GLU A 1 105 ? 13.132 -11.408 21.585 1.00 88.94 105 GLU A O 1
ATOM 839 N N . GLU A 1 106 ? 12.854 -13.419 22.503 1.00 88.38 106 GLU A N 1
ATOM 840 C CA . GLU A 1 106 ? 12.276 -14.007 21.296 1.00 88.38 106 GLU A CA 1
ATOM 841 C C . GLU A 1 106 ? 10.873 -13.481 21.010 1.00 88.38 106 GLU A C 1
ATOM 843 O O . GLU A 1 106 ? 10.592 -13.078 19.879 1.00 88.38 106 GLU A O 1
ATOM 848 N N . GLN A 1 107 ? 10.048 -13.371 22.048 1.00 88.38 107 GLN A N 1
ATOM 849 C CA . GLN A 1 107 ? 8.739 -12.734 21.980 1.00 88.38 107 GLN A CA 1
ATOM 850 C C . GLN A 1 107 ? 8.867 -11.260 21.578 1.00 88.38 107 GLN A C 1
ATOM 852 O O . GLN A 1 107 ? 8.157 -10.799 20.687 1.00 88.38 107 GLN A O 1
ATOM 857 N N . PHE A 1 108 ? 9.837 -10.527 22.131 1.00 90.81 108 PHE A N 1
ATOM 858 C CA . PHE A 1 108 ? 10.131 -9.154 21.707 1.00 90.81 108 PHE A CA 1
ATOM 859 C C . PHE A 1 108 ? 10.448 -9.058 20.205 1.00 90.81 108 PHE A C 1
ATOM 861 O O . PHE A 1 108 ? 9.927 -8.194 19.495 1.00 90.81 108 PHE A O 1
ATOM 868 N N . ARG A 1 109 ? 11.280 -9.969 19.688 1.00 90.88 109 ARG A N 1
ATOM 869 C CA . ARG A 1 109 ? 11.593 -10.024 18.253 1.00 90.88 109 ARG A CA 1
ATOM 870 C C . ARG A 1 109 ? 10.356 -10.370 17.425 1.00 90.88 109 ARG A C 1
ATOM 872 O O . ARG A 1 109 ? 10.136 -9.725 16.403 1.00 90.88 109 ARG A O 1
ATOM 879 N N . GLY A 1 110 ? 9.532 -11.314 17.878 1.00 90.19 110 GLY A N 1
ATOM 880 C CA . GLY A 1 110 ? 8.252 -11.641 17.243 1.00 90.19 110 GLY A CA 1
ATOM 881 C C . GLY A 1 110 ? 7.317 -10.430 17.160 1.00 90.19 110 GLY A C 1
ATOM 882 O O . GLY A 1 110 ? 6.770 -10.149 16.093 1.00 90.19 110 GLY A O 1
ATOM 883 N N . LEU A 1 111 ? 7.211 -9.645 18.241 1.00 91.38 111 LEU A N 1
ATOM 884 C CA . LEU A 1 111 ? 6.423 -8.407 18.276 1.00 91.38 111 LEU A CA 1
ATOM 885 C C . LEU A 1 111 ? 6.875 -7.423 17.191 1.00 91.38 111 LEU A C 1
ATOM 887 O O . LEU A 1 111 ? 6.034 -6.901 16.456 1.00 91.38 111 LEU A O 1
ATOM 891 N N . LEU A 1 112 ? 8.183 -7.163 17.100 1.00 94.06 112 LEU A N 1
ATOM 892 C CA . LEU A 1 112 ? 8.742 -6.208 16.141 1.00 94.06 112 LEU A CA 1
ATOM 893 C C . LEU A 1 112 ? 8.656 -6.709 14.697 1.00 94.06 112 LEU A C 1
ATOM 895 O O . LEU A 1 112 ? 8.327 -5.924 13.811 1.00 94.06 112 LEU A O 1
ATOM 899 N N . ALA A 1 113 ? 8.906 -7.998 14.451 1.00 93.38 113 ALA A N 1
ATOM 900 C CA . ALA A 1 113 ? 8.770 -8.594 13.124 1.00 93.38 113 ALA A CA 1
ATOM 901 C C . ALA A 1 113 ? 7.318 -8.521 12.630 1.00 93.38 113 ALA A C 1
ATOM 903 O O . ALA A 1 113 ? 7.069 -8.160 11.479 1.00 93.38 113 ALA A O 1
ATOM 904 N N . ARG A 1 114 ? 6.346 -8.800 13.507 1.00 90.69 114 ARG A N 1
ATOM 905 C CA . ARG A 1 114 ? 4.925 -8.605 13.207 1.00 90.69 114 ARG A CA 1
ATOM 906 C C . ARG A 1 114 ? 4.592 -7.130 12.990 1.00 90.69 114 ARG A C 1
ATOM 908 O O . ARG A 1 114 ? 3.957 -6.821 11.992 1.00 90.69 114 ARG A O 1
ATOM 915 N N . GLY A 1 115 ? 5.069 -6.225 13.846 1.00 92.50 115 GLY A N 1
ATOM 916 C CA . GLY A 1 115 ? 4.862 -4.782 13.686 1.00 92.50 115 GLY A CA 1
ATOM 917 C C . GLY A 1 115 ? 5.364 -4.259 12.339 1.00 92.50 115 GLY A C 1
ATOM 918 O O . GLY A 1 115 ? 4.635 -3.576 11.630 1.00 92.50 115 GLY A O 1
ATOM 919 N N . LEU A 1 116 ? 6.568 -4.657 11.923 1.00 95.19 116 LEU A N 1
ATOM 920 C CA . LEU A 1 116 ? 7.120 -4.317 10.608 1.00 95.19 116 LEU A CA 1
ATOM 921 C C . LEU A 1 116 ? 6.305 -4.886 9.438 1.00 95.19 116 LEU A C 1
ATOM 923 O O . LEU A 1 116 ? 6.188 -4.221 8.415 1.00 95.19 116 LEU A O 1
ATOM 927 N N . ARG A 1 117 ? 5.717 -6.081 9.579 1.00 91.25 117 ARG A N 1
ATOM 928 C CA . ARG A 1 117 ? 4.825 -6.661 8.557 1.00 91.25 117 ARG A CA 1
ATOM 929 C C . ARG A 1 117 ? 3.433 -6.023 8.537 1.00 91.25 117 ARG A C 1
ATOM 931 O O . ARG A 1 117 ? 2.803 -6.018 7.485 1.00 91.25 117 ARG A O 1
ATOM 938 N N . THR A 1 118 ? 2.969 -5.481 9.662 1.00 90.19 118 THR A N 1
ATOM 939 C CA . THR A 1 118 ? 1.725 -4.697 9.767 1.00 90.19 118 THR A CA 1
ATOM 940 C C . THR A 1 118 ? 1.914 -3.267 9.250 1.00 90.19 118 THR A C 1
ATOM 942 O O . THR A 1 118 ? 0.994 -2.679 8.698 1.00 90.19 118 THR A O 1
ATOM 945 N N . PHE A 1 119 ? 3.114 -2.699 9.375 1.00 94.56 119 PHE A N 1
ATOM 946 C CA . PHE A 1 119 ? 3.410 -1.320 8.982 1.00 94.56 119 PHE A CA 1
ATOM 947 C C . PHE A 1 119 ? 2.946 -0.937 7.558 1.00 94.56 119 PHE A C 1
ATOM 949 O O . PHE A 1 119 ? 2.330 0.121 7.430 1.00 94.56 119 PHE A O 1
ATOM 956 N N . PRO A 1 120 ? 3.139 -1.761 6.501 1.00 92.75 120 PRO A N 1
ATOM 957 C CA . PRO A 1 120 ? 2.613 -1.459 5.171 1.00 92.75 120 PRO A CA 1
ATOM 958 C C . PRO A 1 120 ? 1.097 -1.235 5.109 1.00 92.75 120 PRO A C 1
ATOM 960 O O . PRO A 1 120 ? 0.661 -0.426 4.298 1.00 92.75 120 PRO A O 1
ATOM 963 N N . SER A 1 121 ? 0.284 -1.948 5.903 1.00 90.19 121 SER A N 1
ATOM 964 C CA . SER A 1 121 ? -1.171 -1.732 5.886 1.00 90.19 121 SER A CA 1
ATOM 965 C C . SER A 1 121 ? -1.521 -0.395 6.527 1.00 90.19 121 SER A C 1
ATOM 967 O O . SER A 1 121 ? -2.134 0.428 5.866 1.00 90.19 121 SER A O 1
ATOM 969 N N . LEU A 1 122 ? -0.986 -0.115 7.718 1.00 92.75 122 LEU A N 1
ATOM 970 C CA . LEU A 1 122 ? -1.208 1.156 8.424 1.00 92.75 122 LEU A CA 1
ATOM 971 C C . LEU A 1 122 ? -0.770 2.366 7.585 1.00 92.75 122 LEU A C 1
ATOM 973 O O . LEU A 1 122 ? -1.421 3.410 7.566 1.00 92.75 122 LEU A O 1
ATOM 977 N N . LEU A 1 123 ? 0.334 2.209 6.849 1.00 94.25 123 LEU A N 1
ATOM 978 C CA . LEU A 1 123 ? 0.831 3.218 5.925 1.00 94.25 123 LEU A CA 1
ATOM 979 C C . LEU A 1 123 ? -0.143 3.468 4.763 1.00 94.25 123 LEU A C 1
ATOM 981 O O . LEU A 1 123 ? -0.369 4.623 4.404 1.00 94.25 123 LEU A O 1
ATOM 985 N N . ARG A 1 124 ? -0.731 2.406 4.195 1.00 93.06 124 ARG A N 1
ATOM 986 C CA . ARG A 1 124 ? -1.764 2.515 3.152 1.00 93.06 124 ARG A CA 1
ATOM 987 C C . ARG A 1 124 ? -3.025 3.183 3.664 1.00 93.06 124 ARG A C 1
ATOM 989 O O . ARG A 1 124 ? -3.565 4.021 2.953 1.00 93.06 124 ARG A O 1
ATOM 996 N N . ASP A 1 125 ? -3.472 2.832 4.863 1.00 92.50 125 ASP A N 1
ATOM 997 C CA . ASP A 1 125 ? -4.701 3.381 5.439 1.00 92.50 125 ASP A CA 1
ATOM 998 C C . ASP A 1 125 ? -4.556 4.892 5.636 1.00 92.50 125 ASP A C 1
ATOM 1000 O O . ASP A 1 125 ? -5.432 5.679 5.262 1.00 92.50 125 ASP A O 1
ATOM 1004 N N . ARG A 1 126 ? -3.378 5.315 6.116 1.00 92.81 126 ARG A N 1
ATOM 1005 C CA . ARG A 1 126 ? -3.040 6.730 6.257 1.00 92.81 126 ARG A CA 1
ATOM 1006 C C . ARG A 1 126 ? -2.941 7.458 4.917 1.00 92.81 126 ARG A C 1
ATOM 1008 O O . ARG A 1 126 ? -3.555 8.513 4.777 1.00 92.81 126 ARG A O 1
ATOM 1015 N N . ASP A 1 127 ? -2.210 6.904 3.946 1.00 94.88 127 ASP A N 1
ATOM 1016 C CA . ASP A 1 127 ? -2.099 7.477 2.593 1.00 94.88 127 ASP A CA 1
ATOM 1017 C C . ASP A 1 127 ? -3.480 7.622 1.940 1.00 94.88 127 ASP A C 1
ATOM 1019 O O . ASP A 1 127 ? -3.803 8.668 1.377 1.00 94.88 127 ASP A O 1
ATOM 1023 N N . PHE A 1 128 ? -4.334 6.605 2.061 1.00 95.12 128 PHE A N 1
ATOM 1024 C CA . PHE A 1 128 ? -5.682 6.624 1.505 1.00 95.12 128 PHE A CA 1
ATOM 1025 C C . PHE A 1 128 ? -6.534 7.732 2.134 1.00 95.12 128 PHE A C 1
ATOM 1027 O O . PHE A 1 128 ? -7.159 8.511 1.413 1.00 95.12 128 PHE A O 1
ATOM 1034 N N . ALA A 1 129 ? -6.544 7.839 3.466 1.00 93.12 129 ALA A N 1
ATOM 1035 C CA . ALA A 1 129 ? -7.315 8.859 4.171 1.00 93.12 129 ALA A CA 1
ATOM 1036 C C . ALA A 1 129 ? -6.834 10.288 3.860 1.00 93.12 129 ALA A C 1
ATOM 1038 O O . ALA A 1 129 ? -7.653 11.200 3.726 1.00 93.12 129 ALA A O 1
ATOM 1039 N N . GLU A 1 130 ? -5.523 10.501 3.727 1.00 92.50 130 GLU A N 1
ATOM 1040 C CA . GLU A 1 130 ? -4.961 11.803 3.349 1.00 92.50 130 GLU A CA 1
ATOM 1041 C C . GLU A 1 130 ? -5.338 12.181 1.911 1.00 92.50 130 GLU A C 1
ATOM 1043 O O . GLU A 1 130 ? -5.845 13.282 1.688 1.00 92.50 130 GLU A O 1
ATOM 1048 N N . ASN A 1 131 ? -5.211 11.256 0.954 1.00 93.81 131 ASN A N 1
ATOM 1049 C CA . ASN A 1 131 ? -5.626 11.490 -0.433 1.00 93.81 131 ASN A CA 1
ATOM 1050 C C . ASN A 1 131 ? -7.137 11.731 -0.558 1.00 93.81 131 ASN A C 1
ATOM 1052 O O . ASN A 1 131 ? -7.569 12.619 -1.294 1.00 93.81 131 ASN A O 1
ATOM 1056 N N . LEU A 1 132 ? -7.955 10.999 0.202 1.00 94.06 132 LEU A N 1
ATOM 1057 C CA . LEU A 1 132 ? -9.399 11.216 0.236 1.00 94.06 132 LEU A CA 1
ATOM 1058 C C . LEU A 1 132 ? -9.739 12.618 0.764 1.00 94.06 132 LEU A C 1
ATOM 1060 O O . LEU A 1 132 ? -10.565 13.313 0.176 1.00 94.06 132 LEU A O 1
ATOM 1064 N N . ASN A 1 133 ? -9.063 13.072 1.824 1.00 91.50 133 ASN A N 1
ATOM 1065 C CA . ASN A 1 133 ? -9.228 14.429 2.347 1.00 91.50 133 ASN A CA 1
ATOM 1066 C C . ASN A 1 133 ? -8.823 15.508 1.334 1.00 91.50 133 ASN A C 1
ATOM 1068 O O . ASN A 1 133 ? -9.538 16.502 1.192 1.00 91.50 133 ASN A O 1
ATOM 1072 N N . LEU A 1 134 ? -7.724 15.312 0.601 1.00 91.56 134 LEU A N 1
ATOM 1073 C CA . LEU A 1 134 ? -7.308 16.232 -0.462 1.00 91.56 134 LEU A CA 1
ATOM 1074 C C . LEU A 1 134 ? -8.371 16.332 -1.567 1.00 91.56 134 LEU A C 1
ATOM 1076 O O . LEU A 1 134 ? -8.732 17.439 -1.967 1.00 91.56 134 LEU A O 1
ATOM 1080 N N . LEU A 1 135 ? -8.943 15.204 -2.000 1.00 92.31 135 LEU A N 1
ATOM 1081 C CA . LEU A 1 135 ? -10.027 15.184 -2.990 1.00 92.31 135 LEU A CA 1
ATOM 1082 C C . LEU A 1 135 ? -11.292 15.892 -2.487 1.00 92.31 135 LEU A C 1
ATOM 1084 O O . LEU A 1 135 ? -11.918 16.656 -3.227 1.00 92.31 135 LEU A O 1
ATOM 1088 N N . LEU A 1 136 ? -11.663 15.684 -1.220 1.00 91.12 136 LEU A N 1
ATOM 1089 C CA . LEU A 1 136 ? -12.800 16.371 -0.603 1.00 91.12 136 LEU A CA 1
ATOM 1090 C C . LEU A 1 136 ? -12.603 17.890 -0.564 1.00 91.12 136 LEU A C 1
ATOM 1092 O O . LEU A 1 136 ? -13.559 18.639 -0.782 1.00 91.12 136 LEU A O 1
ATOM 1096 N N . GLN A 1 137 ? -11.384 18.349 -0.281 1.00 89.25 137 GLN A N 1
ATOM 1097 C CA . GLN A 1 137 ? -11.043 19.771 -0.278 1.00 89.25 137 GLN A CA 1
ATOM 1098 C C . GLN A 1 137 ? -11.070 20.352 -1.694 1.00 89.25 137 GLN A C 1
ATOM 1100 O O . GLN A 1 137 ? -11.726 21.373 -1.913 1.00 89.25 137 GLN A O 1
ATOM 1105 N N . ALA A 1 138 ? -10.426 19.681 -2.653 1.00 89.19 138 ALA A N 1
ATOM 1106 C CA . ALA A 1 138 ? -10.338 20.120 -4.045 1.00 89.19 138 ALA A CA 1
ATOM 1107 C C . ALA A 1 138 ? -11.718 20.248 -4.712 1.00 89.19 138 ALA A C 1
ATOM 1109 O O . ALA A 1 138 ? -11.982 21.229 -5.404 1.00 89.19 138 ALA A O 1
ATOM 1110 N N . ASN A 1 139 ? -12.634 19.316 -4.435 1.00 87.19 139 ASN A N 1
ATOM 1111 C CA . ASN A 1 139 ? -13.981 19.318 -5.018 1.00 87.19 139 ASN A CA 1
ATOM 1112 C C . ASN A 1 139 ? -14.992 20.163 -4.220 1.00 87.19 139 ASN A C 1
ATOM 1114 O O . ASN A 1 139 ? -16.187 20.176 -4.525 1.00 87.19 139 ASN A O 1
ATOM 1118 N N . GLY A 1 140 ? -14.549 20.839 -3.154 1.00 82.75 140 GLY A N 1
ATOM 1119 C CA . GLY A 1 140 ? -15.410 21.624 -2.268 1.00 82.75 140 GLY A CA 1
ATOM 1120 C C . GLY A 1 140 ? -16.365 20.790 -1.401 1.00 82.75 140 GLY A C 1
ATOM 1121 O O . GLY A 1 140 ? -17.141 21.368 -0.638 1.00 82.75 140 GLY A O 1
ATOM 1122 N N . SER A 1 141 ? -16.308 19.455 -1.466 1.00 80.88 141 SER A N 1
ATOM 1123 C CA . SER A 1 141 ? -17.120 18.537 -0.654 1.00 80.88 141 SER A CA 1
ATOM 1124 C C . SER A 1 141 ? -16.862 18.707 0.846 1.00 80.88 141 SER A C 1
ATOM 1126 O O . SER A 1 141 ? -17.799 18.609 1.635 1.00 80.88 141 SER A O 1
ATOM 1128 N N . ALA A 1 142 ? -15.640 19.069 1.248 1.00 70.38 142 ALA A N 1
ATOM 1129 C CA . ALA A 1 142 ? -15.323 19.378 2.645 1.00 70.38 142 ALA A CA 1
ATOM 1130 C C . ALA A 1 142 ? -16.199 20.518 3.202 1.00 70.38 142 ALA A C 1
ATOM 1132 O O . ALA A 1 142 ? -16.741 20.419 4.300 1.00 70.38 142 ALA A O 1
ATOM 1133 N N . LYS A 1 143 ? -16.439 21.571 2.404 1.00 69.50 143 LYS A N 1
ATOM 1134 C CA . LYS A 1 143 ? -17.322 22.691 2.787 1.00 69.50 143 LYS A CA 1
ATOM 1135 C C . LYS A 1 143 ? -18.793 22.285 2.868 1.00 69.50 143 LYS A C 1
ATOM 1137 O O . LYS A 1 143 ? -19.578 22.966 3.516 1.00 69.50 143 LYS A O 1
ATOM 1142 N N . LYS A 1 144 ? -19.164 21.182 2.215 1.00 79.50 144 LYS A N 1
ATOM 1143 C CA . LYS A 1 144 ? -20.512 20.611 2.258 1.00 79.50 144 LYS A CA 1
ATOM 1144 C C . LYS A 1 144 ? -20.722 19.698 3.472 1.00 79.50 144 LYS A C 1
ATOM 1146 O O . LYS A 1 144 ? -21.819 19.185 3.621 1.00 79.50 144 LYS A O 1
ATOM 1151 N N . GLY A 1 145 ? -19.711 19.497 4.323 1.00 83.12 145 GLY A N 1
ATOM 1152 C CA . GLY A 1 145 ? -19.810 18.672 5.532 1.00 83.12 145 GLY A CA 1
ATOM 1153 C C . GLY A 1 145 ? -19.241 17.258 5.393 1.00 83.12 145 GLY A C 1
ATOM 1154 O O . GLY A 1 145 ? -19.425 16.447 6.296 1.00 83.12 145 GLY A O 1
ATOM 1155 N N . TRP A 1 146 ? -18.553 16.944 4.288 1.00 90.56 146 TRP A N 1
ATOM 1156 C CA . TRP A 1 146 ? -17.811 15.686 4.174 1.00 90.56 146 TRP A CA 1
ATOM 1157 C C . TRP A 1 146 ? -16.532 15.728 5.015 1.00 90.56 146 TRP A C 1
ATOM 1159 O O . TRP A 1 146 ? -15.768 16.689 4.941 1.00 90.56 146 TRP A O 1
ATOM 1169 N N . THR A 1 147 ? -16.265 14.659 5.763 1.00 86.62 147 THR A N 1
ATOM 1170 C CA . THR A 1 147 ? -15.031 14.498 6.551 1.00 86.62 147 THR A CA 1
ATOM 1171 C C . THR A 1 147 ? -14.479 13.091 6.391 1.00 86.62 147 THR A C 1
ATOM 1173 O O . THR A 1 147 ? -15.257 12.138 6.400 1.00 86.62 147 THR A O 1
ATOM 1176 N N . ALA A 1 148 ? -13.158 12.955 6.248 1.00 86.06 148 ALA A N 1
ATOM 1177 C CA . ALA A 1 148 ? -12.488 11.661 6.190 1.00 86.06 148 ALA A CA 1
ATOM 1178 C C . ALA A 1 148 ? -11.379 11.553 7.240 1.00 86.06 148 ALA A C 1
ATOM 1180 O O . ALA A 1 148 ? -10.690 12.529 7.542 1.00 86.06 148 ALA A O 1
ATOM 1181 N N . GLY A 1 149 ? -11.171 10.358 7.783 1.00 81.38 149 GLY A N 1
ATOM 1182 C CA . GLY A 1 149 ? -10.098 10.127 8.741 1.00 81.38 149 GLY A CA 1
ATOM 1183 C C . GLY A 1 149 ? -9.837 8.656 9.017 1.00 81.38 149 GLY A C 1
ATOM 1184 O O . GLY A 1 149 ? -10.699 7.802 8.812 1.00 81.38 149 GLY A O 1
ATOM 1185 N N . VAL A 1 150 ? -8.632 8.393 9.512 1.00 77.75 150 VAL A N 1
ATOM 1186 C CA . VAL A 1 150 ? -8.282 7.129 10.162 1.00 77.75 150 VAL A CA 1
ATOM 1187 C C . VAL A 1 150 ? -8.720 7.255 11.620 1.00 77.75 150 VAL A C 1
ATOM 1189 O O . VAL A 1 150 ? -8.394 8.251 12.269 1.00 77.75 150 VAL A O 1
ATOM 1192 N N . ALA A 1 151 ? -9.488 6.297 12.132 1.00 66.31 151 ALA A N 1
ATOM 1193 C CA . ALA A 1 151 ? -9.935 6.292 13.522 1.00 66.31 151 ALA A CA 1
ATOM 1194 C C . ALA A 1 151 ? -9.329 5.079 14.240 1.00 66.31 151 ALA A C 1
ATOM 1196 O O . ALA A 1 151 ? -9.948 4.018 14.242 1.00 66.31 151 ALA A O 1
ATOM 1197 N N . PRO A 1 152 ? -8.140 5.202 14.862 1.00 60.22 152 PRO A N 1
ATOM 1198 C CA . PRO A 1 152 ? -7.445 4.075 15.496 1.00 60.22 152 PRO A CA 1
ATOM 1199 C C . PRO A 1 152 ? -8.265 3.312 16.544 1.00 60.22 152 PRO A C 1
ATOM 1201 O O . PRO A 1 152 ? -8.049 2.118 16.742 1.00 60.22 152 PRO A O 1
ATOM 1204 N N . ASP A 1 153 ? -9.200 3.981 17.223 1.00 57.44 153 ASP A N 1
ATOM 1205 C CA . ASP A 1 153 ? -10.103 3.331 18.178 1.00 57.44 153 ASP A CA 1
ATOM 1206 C C . ASP A 1 153 ? -11.253 2.568 17.484 1.00 57.44 153 ASP A C 1
ATOM 1208 O O . ASP A 1 153 ? -11.692 1.540 17.998 1.00 57.44 153 ASP A O 1
ATOM 1212 N N . GLU A 1 154 ? -11.698 3.002 16.296 1.00 54.19 154 GLU A N 1
ATOM 1213 C CA . GLU A 1 154 ? -12.667 2.263 15.466 1.00 54.19 154 GLU A CA 1
ATOM 1214 C C . GLU A 1 154 ? -11.993 1.161 14.624 1.00 54.19 154 GLU A C 1
ATOM 1216 O O . GLU A 1 154 ? -12.629 0.161 14.318 1.00 54.19 154 GLU A O 1
ATOM 1221 N N . ASP A 1 155 ? -10.704 1.267 14.300 1.00 52.78 155 ASP A N 1
ATOM 1222 C CA . ASP A 1 155 ? -9.949 0.207 13.614 1.00 52.78 155 ASP A CA 1
ATOM 1223 C C . ASP A 1 155 ? -9.818 -1.048 14.503 1.00 52.78 155 ASP A C 1
ATOM 1225 O O . ASP A 1 155 ? -10.190 -2.161 14.120 1.00 52.78 155 ASP A O 1
ATOM 1229 N N . VAL A 1 156 ? -9.408 -0.856 15.765 1.00 52.66 156 VAL A N 1
ATOM 1230 C CA . VAL A 1 156 ? -9.214 -1.956 16.728 1.00 52.66 156 VAL A CA 1
ATOM 1231 C C . VAL A 1 156 ? -10.536 -2.614 17.149 1.00 52.66 156 VAL A C 1
ATOM 1233 O O . VAL A 1 156 ? -10.553 -3.821 17.389 1.00 52.66 156 VAL A O 1
ATOM 1236 N N . ALA A 1 157 ? -11.627 -1.846 17.256 1.00 55.41 157 ALA A N 1
ATOM 1237 C CA . ALA A 1 157 ? -12.907 -2.333 17.784 1.00 55.41 157 ALA A CA 1
ATOM 1238 C C . ALA A 1 157 ? -13.985 -2.594 16.717 1.00 55.41 157 ALA A C 1
ATOM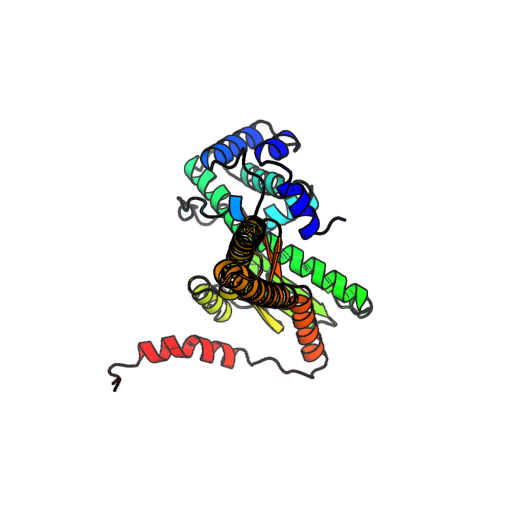 1240 O O . ALA A 1 157 ? -14.881 -3.398 16.948 1.00 55.41 157 ALA A O 1
ATOM 1241 N N . GLN A 1 158 ? -13.930 -1.907 15.574 1.00 57.59 158 GLN A N 1
ATOM 1242 C CA . GLN A 1 158 ? -14.986 -1.887 14.553 1.00 57.59 158 GLN A CA 1
ATOM 1243 C C . GLN A 1 158 ? -14.471 -2.212 13.144 1.00 57.59 158 GLN A C 1
ATOM 1245 O O . GLN A 1 158 ? -15.223 -2.092 12.172 1.00 57.59 158 GLN A O 1
ATOM 1250 N N . HIS A 1 159 ? -13.206 -2.638 13.019 1.00 65.06 159 HIS A N 1
ATOM 1251 C CA . HIS A 1 159 ? -12.643 -3.197 11.790 1.00 65.06 159 HIS A CA 1
ATOM 1252 C C . HIS A 1 159 ? -12.771 -2.275 10.566 1.00 65.06 159 HIS A C 1
ATOM 1254 O O . HIS A 1 159 ? -12.902 -2.771 9.448 1.00 65.06 159 HIS A O 1
ATOM 1260 N N . THR A 1 160 ? -12.766 -0.956 10.776 1.00 74.25 160 THR A N 1
ATOM 1261 C CA . THR A 1 160 ? -12.889 0.051 9.717 1.00 74.25 160 THR A CA 1
ATOM 1262 C C . THR A 1 160 ? -11.552 0.752 9.502 1.00 74.25 160 THR A C 1
ATOM 1264 O O . THR A 1 160 ? -11.083 1.442 10.405 1.00 74.25 160 THR A O 1
ATOM 1267 N N . ASP A 1 161 ? -10.989 0.630 8.299 1.00 84.00 161 ASP A N 1
ATOM 1268 C CA . ASP A 1 161 ? -9.664 1.183 7.995 1.00 84.00 161 ASP A CA 1
ATOM 1269 C C . ASP A 1 161 ? -9.740 2.708 7.766 1.00 84.00 161 ASP A C 1
ATOM 1271 O O . ASP A 1 161 ? -8.936 3.474 8.298 1.00 84.00 161 ASP A O 1
ATOM 1275 N N . VAL A 1 162 ? -10.757 3.182 7.027 1.00 88.19 162 VAL A N 1
ATOM 1276 C CA . VAL A 1 162 ? -11.011 4.621 6.809 1.00 88.19 162 VAL A CA 1
ATOM 1277 C C . VAL A 1 162 ? -12.493 4.949 6.977 1.00 88.19 162 VAL A C 1
ATOM 1279 O O . VAL A 1 162 ? -13.370 4.281 6.426 1.00 88.19 162 VAL A O 1
ATOM 1282 N N . LEU A 1 163 ? -12.782 6.024 7.712 1.00 90.44 163 LEU A N 1
ATOM 1283 C CA . LEU A 1 163 ? -14.131 6.556 7.885 1.00 90.44 163 LEU A CA 1
ATOM 1284 C C . LEU A 1 163 ? -14.349 7.782 7.024 1.00 90.44 163 LEU A C 1
ATOM 1286 O O . LEU A 1 163 ? -13.534 8.703 7.021 1.00 90.44 163 LEU A O 1
ATOM 1290 N N . LEU A 1 164 ? -15.506 7.821 6.377 1.00 91.44 164 LEU A N 1
ATOM 1291 C CA . LEU A 1 164 ? -16.005 8.965 5.637 1.00 91.44 164 LEU A CA 1
ATOM 1292 C C . LEU A 1 164 ? -17.409 9.303 6.157 1.00 91.44 164 LEU A C 1
ATOM 1294 O O . LEU A 1 164 ? -18.283 8.443 6.210 1.00 91.44 164 LEU A O 1
ATOM 1298 N N . LYS A 1 165 ? -17.631 10.545 6.588 1.00 90.44 165 LYS A N 1
ATOM 1299 C CA . LYS A 1 165 ? -18.901 10.991 7.188 1.00 90.44 165 LYS A CA 1
ATOM 1300 C C . LYS A 1 165 ? -19.487 12.156 6.402 1.00 90.44 165 LYS A C 1
ATOM 1302 O O . LYS A 1 165 ? -18.740 13.055 6.015 1.00 90.44 165 LYS A O 1
ATOM 1307 N N . TYR A 1 166 ? -20.806 12.152 6.210 1.00 89.56 166 TYR A N 1
ATOM 1308 C CA . TYR A 1 166 ? -21.555 13.231 5.559 1.00 89.56 166 TYR A CA 1
ATOM 1309 C C . TYR A 1 166 ? -23.012 13.261 6.019 1.00 89.56 166 TYR A C 1
ATOM 1311 O O . TYR A 1 166 ? -23.695 12.250 5.917 1.00 89.56 166 TYR A O 1
ATOM 1319 N N . ASN A 1 167 ? -23.500 14.406 6.510 1.00 84.44 167 ASN A N 1
ATOM 1320 C CA . ASN A 1 167 ? -24.905 14.606 6.906 1.00 84.44 167 ASN A CA 1
ATOM 1321 C C . ASN A 1 167 ? -25.497 13.470 7.771 1.00 84.44 167 ASN A C 1
ATOM 1323 O O . ASN A 1 167 ? -26.630 13.043 7.572 1.00 84.44 167 ASN A O 1
ATOM 1327 N N . GLY A 1 168 ? -24.713 12.946 8.720 1.00 82.38 168 GLY A N 1
ATOM 1328 C CA . GLY A 1 168 ? -25.114 11.828 9.585 1.00 82.38 168 GLY A CA 1
ATOM 1329 C C . GLY A 1 168 ? -24.952 10.434 8.966 1.00 82.38 168 GLY A C 1
ATOM 1330 O O . GLY A 1 168 ? -24.957 9.450 9.701 1.00 82.38 168 GLY A O 1
ATOM 1331 N N . ALA A 1 169 ? -24.726 10.325 7.654 1.00 88.06 169 ALA A N 1
ATOM 1332 C CA . ALA A 1 169 ? -24.337 9.076 7.014 1.00 88.06 169 ALA A CA 1
ATOM 1333 C C . ALA A 1 169 ? -22.873 8.739 7.327 1.00 88.06 169 ALA A C 1
ATOM 1335 O O . ALA A 1 169 ? -21.986 9.599 7.282 1.00 88.06 169 ALA A O 1
ATOM 1336 N N . VAL A 1 170 ? -22.627 7.462 7.618 1.00 91.25 170 VAL A N 1
ATOM 1337 C CA . VAL A 1 170 ? -21.298 6.908 7.888 1.00 91.25 170 VAL A CA 1
ATOM 1338 C C . VAL A 1 170 ? -20.956 5.920 6.784 1.00 91.25 170 VAL A C 1
ATOM 1340 O O . VAL A 1 170 ? -21.695 4.966 6.551 1.00 91.25 170 VAL A O 1
ATOM 1343 N N . PHE A 1 171 ? -19.830 6.149 6.121 1.00 92.94 171 PHE A N 1
ATOM 1344 C CA . PHE A 1 171 ? -19.235 5.257 5.140 1.00 92.94 171 PHE A CA 1
ATOM 1345 C C . PHE A 1 171 ?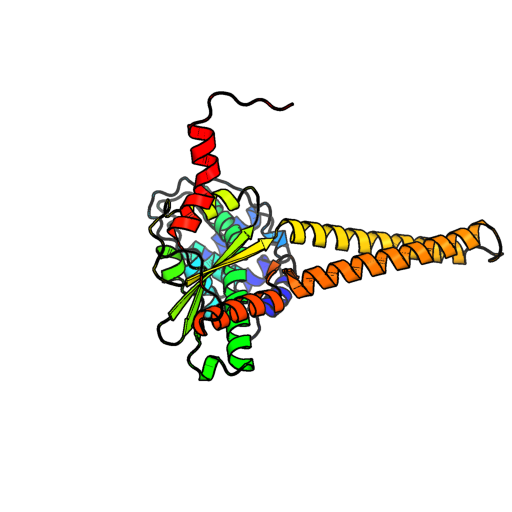 -17.968 4.649 5.738 1.00 92.94 171 PHE A C 1
ATOM 1347 O O . PHE A 1 171 ? -17.053 5.362 6.155 1.00 92.94 171 PHE A O 1
ATOM 1354 N N . ARG A 1 172 ? -17.934 3.321 5.793 1.00 91.81 172 ARG A N 1
ATOM 1355 C CA . ARG A 1 172 ? -16.841 2.520 6.341 1.00 91.81 172 ARG A CA 1
ATOM 1356 C C . ARG A 1 172 ? -16.094 1.905 5.176 1.00 91.81 172 ARG A C 1
ATOM 1358 O O . ARG A 1 172 ? -16.646 1.052 4.485 1.00 91.81 172 ARG A O 1
ATOM 1365 N N . ILE A 1 173 ? -14.884 2.378 4.918 1.00 92.62 173 ILE A N 1
ATOM 1366 C CA . ILE A 1 173 ? -14.074 1.948 3.781 1.00 92.62 173 ILE A CA 1
ATOM 1367 C C . ILE A 1 173 ? -13.114 0.862 4.264 1.00 92.62 173 ILE A C 1
ATOM 1369 O O . ILE A 1 173 ? -12.379 1.065 5.229 1.00 92.62 173 ILE A O 1
ATOM 1373 N N . TRP A 1 174 ? -13.151 -0.279 3.579 1.00 90.44 174 TRP A N 1
ATOM 1374 C CA . TRP A 1 174 ? -12.376 -1.475 3.893 1.00 90.44 174 TRP A CA 1
ATOM 1375 C C . TRP A 1 174 ? -11.257 -1.618 2.871 1.00 90.44 174 TRP A C 1
ATOM 1377 O O . TRP A 1 174 ? -11.519 -1.897 1.699 1.00 90.44 174 TRP A O 1
ATOM 1387 N N . LEU A 1 175 ? -10.023 -1.419 3.308 1.00 90.06 175 LEU A N 1
ATOM 1388 C CA . LEU A 1 175 ? -8.809 -1.522 2.518 1.00 90.06 175 LEU A CA 1
ATOM 1389 C C . LEU A 1 175 ? -8.174 -2.886 2.788 1.00 90.06 175 LEU A C 1
ATOM 1391 O O . LEU A 1 175 ? -7.619 -3.143 3.853 1.00 90.06 175 LEU A O 1
ATOM 1395 N N . TYR A 1 176 ? -8.220 -3.786 1.811 1.00 86.38 176 TYR A N 1
ATOM 1396 C CA . TYR A 1 176 ? -7.693 -5.138 2.001 1.00 86.38 176 TYR A CA 1
ATOM 1397 C C . TYR A 1 176 ? -6.954 -5.647 0.771 1.00 86.38 176 TYR A C 1
ATOM 1399 O O . TYR A 1 176 ? -7.183 -5.222 -0.361 1.00 86.38 176 TYR A O 1
ATOM 1407 N N . GLN A 1 177 ? -6.018 -6.565 1.001 1.00 83.94 177 GLN A N 1
ATOM 1408 C CA . GLN A 1 177 ? -5.267 -7.207 -0.070 1.00 83.94 177 GLN A CA 1
ATOM 1409 C C . GLN A 1 177 ? -6.070 -8.380 -0.622 1.00 83.94 177 GLN A C 1
ATOM 1411 O O . GLN A 1 177 ? -6.175 -9.426 0.022 1.00 83.94 177 GLN A O 1
ATOM 1416 N N . PHE A 1 178 ? -6.572 -8.238 -1.848 1.00 86.88 178 PHE A N 1
ATOM 1417 C CA . PHE A 1 178 ? -7.292 -9.312 -2.519 1.00 86.88 178 PHE A CA 1
ATOM 1418 C C . PHE A 1 178 ? -6.308 -10.418 -2.912 1.00 86.88 178 PHE A C 1
ATOM 1420 O O . PHE A 1 178 ? -5.558 -10.305 -3.887 1.00 86.88 178 PHE A O 1
ATOM 1427 N N . SER A 1 179 ? -6.257 -11.463 -2.089 1.00 83.19 179 SER A N 1
ATOM 1428 C CA . SER A 1 179 ? -5.331 -12.587 -2.212 1.00 83.19 179 SER A CA 1
ATOM 1429 C C . SER A 1 179 ? -5.971 -13.870 -1.694 1.00 83.19 179 SER A C 1
ATOM 1431 O O . SER A 1 179 ? -6.837 -13.828 -0.826 1.00 83.19 179 SER A O 1
ATOM 1433 N N . PHE A 1 180 ? -5.500 -15.023 -2.173 1.00 81.31 180 PHE A N 1
ATOM 1434 C CA . PHE A 1 180 ? -6.012 -16.331 -1.746 1.00 81.31 180 PHE A CA 1
ATOM 1435 C C . PHE A 1 180 ? -5.907 -16.558 -0.227 1.00 81.31 180 PHE A C 1
ATOM 1437 O O . PHE A 1 180 ? -6.767 -17.197 0.365 1.00 81.31 180 PHE A O 1
ATOM 1444 N N . VAL A 1 181 ? -4.862 -16.016 0.406 1.00 78.50 181 VAL A N 1
ATOM 1445 C CA . VAL A 1 181 ? -4.623 -16.164 1.851 1.00 78.50 181 VAL A CA 1
ATOM 1446 C C . VAL A 1 181 ? -5.407 -15.131 2.669 1.00 78.50 181 VAL A C 1
ATOM 1448 O O . VAL A 1 181 ? -5.841 -15.442 3.772 1.00 78.50 181 VAL A O 1
ATOM 1451 N N . GLY A 1 182 ? -5.585 -13.910 2.153 1.00 79.56 182 GLY A N 1
ATOM 1452 C CA . GLY A 1 182 ? -6.301 -12.836 2.852 1.00 79.56 182 GLY A CA 1
ATOM 1453 C C . GLY A 1 182 ? -7.821 -12.972 2.780 1.00 79.56 182 GLY A C 1
ATOM 1454 O O . GLY A 1 182 ? -8.502 -12.760 3.780 1.00 79.56 182 GLY A O 1
ATOM 1455 N N . LEU A 1 183 ? -8.343 -13.415 1.631 1.00 85.25 183 LEU A N 1
ATOM 1456 C CA . LEU A 1 183 ? -9.778 -13.440 1.353 1.00 85.25 183 LEU A CA 1
ATOM 1457 C C . LEU A 1 183 ? -10.606 -14.224 2.390 1.00 85.25 183 LEU A C 1
ATOM 1459 O O . LEU A 1 183 ? -11.645 -13.706 2.792 1.00 85.25 183 LEU A O 1
ATOM 1463 N N . PRO A 1 184 ? -10.182 -15.403 2.895 1.00 87.00 184 PRO A N 1
ATOM 1464 C CA . PRO A 1 184 ? -10.915 -16.084 3.963 1.00 87.00 184 PRO A CA 1
ATOM 1465 C C . PRO A 1 184 ? -11.089 -15.224 5.221 1.00 87.00 184 PRO A C 1
ATOM 1467 O O . PRO A 1 184 ? -12.154 -15.230 5.831 1.00 87.00 184 PRO A O 1
ATOM 1470 N N . HIS A 1 185 ? -10.073 -14.442 5.596 1.00 83.75 185 HIS A N 1
ATOM 1471 C CA . HIS A 1 185 ? -10.142 -13.567 6.766 1.00 83.75 185 HIS A CA 1
ATOM 1472 C C . HIS A 1 185 ? -11.082 -12.380 6.547 1.00 83.75 185 HIS A C 1
ATOM 1474 O O . HIS A 1 185 ? -11.809 -12.009 7.467 1.00 83.75 185 HIS A O 1
ATOM 1480 N N . ASP A 1 186 ? -11.094 -11.804 5.345 1.00 86.81 186 ASP A N 1
ATOM 1481 C CA . ASP A 1 186 ? -12.013 -10.718 4.996 1.00 86.81 186 ASP A CA 1
ATOM 1482 C C . ASP A 1 186 ? -13.464 -11.219 4.925 1.00 86.81 186 ASP A C 1
ATOM 1484 O O . ASP A 1 186 ? -14.366 -10.560 5.438 1.00 86.81 186 ASP A O 1
ATOM 1488 N N . ILE A 1 187 ? -13.688 -12.431 4.401 1.00 89.25 187 ILE A N 1
ATOM 1489 C CA . ILE A 1 187 ? -14.997 -13.099 4.426 1.00 89.25 187 ILE A CA 1
ATOM 1490 C C . ILE A 1 187 ? -15.464 -13.314 5.870 1.00 89.25 187 ILE A C 1
ATOM 1492 O O . ILE A 1 187 ? -16.581 -12.938 6.208 1.00 89.25 187 ILE A O 1
ATOM 1496 N N . GLU A 1 188 ? -14.621 -13.860 6.752 1.00 87.88 188 GLU A N 1
ATOM 1497 C CA . GLU A 1 188 ? -14.971 -14.034 8.170 1.00 87.88 188 GLU A CA 1
ATOM 1498 C C . GLU A 1 188 ? -15.352 -12.713 8.855 1.00 87.88 188 GLU A C 1
ATOM 1500 O O . GLU A 1 188 ? -16.270 -12.702 9.680 1.00 87.88 188 GLU A O 1
ATOM 1505 N N . ARG A 1 189 ? -14.668 -11.607 8.521 1.00 85.38 189 ARG A N 1
ATOM 1506 C CA . ARG A 1 189 ? -15.010 -10.266 9.024 1.00 85.38 189 ARG A CA 1
ATOM 1507 C C . ARG A 1 189 ? -16.380 -9.824 8.515 1.00 85.38 189 ARG A C 1
ATOM 1509 O O . ARG A 1 189 ? -17.208 -9.426 9.326 1.00 85.38 189 ARG A O 1
ATOM 1516 N N . ILE A 1 190 ? -16.632 -9.929 7.208 1.00 88.94 190 ILE A N 1
ATOM 1517 C CA . ILE A 1 190 ? -17.914 -9.529 6.603 1.00 88.94 190 ILE A CA 1
ATOM 1518 C C . ILE A 1 190 ? -19.067 -10.384 7.137 1.00 88.94 190 ILE A C 1
ATOM 1520 O O . ILE A 1 190 ? -20.169 -9.887 7.287 1.00 88.94 190 ILE A O 1
ATOM 1524 N N . LEU A 1 191 ? -18.828 -11.652 7.468 1.00 89.62 191 LEU A N 1
ATOM 1525 C CA . LEU A 1 191 ? -19.836 -12.538 8.056 1.00 89.62 191 LEU A CA 1
ATOM 1526 C C . LEU A 1 191 ? -20.087 -12.298 9.554 1.00 89.62 191 LEU A C 1
ATOM 1528 O O . LEU A 1 191 ? -20.868 -13.029 10.161 1.00 89.62 191 LEU A O 1
ATOM 1532 N N . GLY A 1 192 ? -19.397 -11.344 10.182 1.00 86.12 192 GLY A N 1
ATOM 1533 C CA . GLY A 1 192 ? -19.521 -11.068 11.614 1.00 86.12 192 GLY A CA 1
ATOM 1534 C C . GLY A 1 192 ? -18.923 -12.148 12.528 1.00 86.12 192 GLY A C 1
ATOM 1535 O O . GLY A 1 192 ? -19.092 -12.102 13.745 1.00 86.12 192 GLY A O 1
ATOM 1536 N N . ARG A 1 193 ? -18.178 -13.123 11.981 1.00 85.44 193 ARG A N 1
ATOM 1537 C CA . ARG A 1 193 ? -17.571 -14.229 12.757 1.00 85.44 193 ARG A CA 1
ATOM 1538 C C . ARG A 1 193 ? -16.447 -13.755 13.684 1.00 85.44 193 ARG A C 1
ATOM 1540 O O . ARG A 1 193 ? -16.049 -14.476 14.594 1.00 85.44 193 ARG A O 1
ATOM 1547 N N . ARG A 1 194 ? -15.930 -12.546 13.448 1.00 79.75 194 ARG A N 1
ATOM 1548 C CA . ARG A 1 194 ? -14.874 -11.897 14.243 1.00 79.75 194 ARG A CA 1
ATOM 1549 C C . ARG A 1 194 ? -15.387 -10.760 15.133 1.00 79.75 194 ARG A C 1
ATOM 1551 O O . ARG A 1 194 ? -14.579 -10.066 15.738 1.00 79.75 194 ARG A O 1
ATOM 1558 N N . GLY A 1 195 ? -16.704 -10.602 15.228 1.00 80.12 195 GLY A N 1
ATOM 1559 C CA . GLY A 1 195 ? -17.368 -9.483 15.889 1.00 80.12 195 GLY A CA 1
ATOM 1560 C C . GLY A 1 195 ? -18.441 -8.894 14.980 1.00 80.12 195 GLY A C 1
ATOM 1561 O O . GLY A 1 195 ? -18.333 -8.982 13.758 1.00 80.12 195 GLY A O 1
ATOM 1562 N N . GLU A 1 196 ? -19.483 -8.321 15.577 1.00 83.44 196 GLU A N 1
ATOM 1563 C CA . GLU A 1 196 ? -20.566 -7.683 14.830 1.00 83.44 196 GLU A CA 1
ATOM 1564 C C . GLU A 1 196 ? -20.034 -6.506 14.004 1.00 83.44 196 GLU A C 1
ATOM 1566 O O . GLU A 1 196 ? -19.209 -5.717 14.476 1.00 83.44 196 GLU A O 1
ATOM 1571 N N . LEU A 1 197 ? -20.501 -6.391 12.757 1.00 85.31 197 LEU A N 1
ATOM 1572 C CA . LEU A 1 197 ? -20.159 -5.244 11.932 1.00 85.31 197 LEU A CA 1
ATOM 1573 C C . LEU A 1 197 ? -20.830 -3.987 12.494 1.00 85.31 197 LEU A C 1
ATOM 1575 O O . LEU A 1 197 ? -22.026 -4.000 12.784 1.00 85.31 197 LEU A O 1
ATOM 1579 N N . PRO A 1 198 ? -20.091 -2.876 12.617 1.00 85.38 198 PRO A N 1
ATOM 1580 C CA . PRO A 1 198 ? -20.682 -1.619 13.047 1.00 85.38 198 PRO A CA 1
ATOM 1581 C C . PRO A 1 198 ? -21.706 -1.103 12.017 1.00 85.38 198 PRO A C 1
ATOM 1583 O O . PRO A 1 198 ? -21.559 -1.363 10.824 1.00 85.38 198 PRO A O 1
ATOM 1586 N N . PRO A 1 199 ? -22.692 -0.286 12.422 1.00 88.44 199 PRO A N 1
ATOM 1587 C CA . PRO A 1 199 ? -23.647 0.295 11.485 1.00 88.44 199 PRO A CA 1
ATOM 1588 C C . PRO A 1 199 ? -22.972 1.271 10.506 1.00 88.44 199 PRO A C 1
ATOM 1590 O O . PRO A 1 199 ? -22.040 2.002 10.870 1.00 88.44 199 PRO A O 1
ATOM 1593 N N . GLY A 1 200 ? -23.482 1.319 9.273 1.00 91.00 200 GLY A N 1
ATOM 1594 C CA . GLY A 1 200 ? -23.057 2.252 8.227 1.00 91.00 200 GLY A CA 1
ATOM 1595 C C . GLY A 1 200 ? -23.142 1.659 6.820 1.00 91.00 200 GLY A C 1
ATOM 1596 O O . GLY A 1 200 ? -23.557 0.522 6.625 1.00 91.00 200 GLY A O 1
ATOM 1597 N N . ASN A 1 201 ? -22.724 2.442 5.827 1.00 92.88 201 ASN A N 1
ATOM 1598 C CA . ASN A 1 201 ? -22.522 1.978 4.457 1.00 92.88 201 ASN A CA 1
ATOM 1599 C C . ASN A 1 201 ? -21.100 1.421 4.323 1.00 92.88 201 ASN A C 1
ATOM 1601 O O . ASN A 1 201 ? -20.134 2.158 4.515 1.00 92.88 201 ASN A O 1
ATOM 1605 N N . HIS A 1 202 ? -20.950 0.144 3.982 1.00 93.00 202 HIS A N 1
ATOM 1606 C CA . HIS A 1 202 ? -19.636 -0.492 3.849 1.00 93.00 202 HIS A CA 1
ATOM 1607 C C . HIS A 1 202 ? -19.164 -0.443 2.394 1.00 93.00 202 HIS A C 1
ATOM 1609 O O . HIS A 1 202 ? -19.835 -0.959 1.504 1.00 93.00 202 HIS A O 1
ATOM 1615 N N . ILE A 1 203 ? -18.003 0.166 2.149 1.00 93.88 203 ILE A N 1
ATOM 1616 C CA . ILE A 1 203 ? -17.370 0.215 0.828 1.00 93.88 203 ILE A CA 1
ATOM 1617 C C . ILE A 1 203 ? -16.147 -0.697 0.848 1.00 93.88 203 ILE A C 1
ATOM 1619 O O . ILE A 1 203 ? -15.159 -0.416 1.527 1.00 93.88 203 ILE A O 1
ATOM 1623 N N . LEU A 1 204 ? -16.208 -1.786 0.085 1.00 92.56 204 LEU A N 1
ATOM 1624 C CA . LEU A 1 204 ? -15.089 -2.705 -0.096 1.00 92.56 204 LEU A CA 1
ATOM 1625 C C . LEU A 1 204 ? -14.120 -2.145 -1.143 1.00 92.56 204 LEU A C 1
ATOM 1627 O O . LEU A 1 204 ? -14.506 -1.903 -2.285 1.00 92.56 204 LEU A O 1
ATOM 1631 N N . CYS A 1 205 ? -12.856 -1.967 -0.770 1.00 92.69 205 CYS A N 1
ATOM 1632 C CA . CYS A 1 205 ? -11.812 -1.424 -1.633 1.00 92.69 205 CYS A CA 1
ATOM 1633 C C . CYS A 1 205 ? -10.628 -2.406 -1.704 1.00 92.69 205 CYS A C 1
ATOM 1635 O O . CYS A 1 205 ? -9.644 -2.276 -0.966 1.00 92.69 205 CYS A O 1
ATOM 1637 N N . PRO A 1 206 ? -10.717 -3.429 -2.574 1.00 90.94 206 PRO A N 1
ATOM 1638 C CA . PRO A 1 206 ? -9.640 -4.390 -2.739 1.00 90.94 206 PRO A CA 1
ATOM 1639 C C . PRO A 1 206 ? -8.427 -3.755 -3.424 1.00 90.94 206 PRO A C 1
ATOM 1641 O O . PRO A 1 206 ? -8.553 -3.042 -4.423 1.00 90.94 206 PRO A O 1
ATOM 1644 N N . LEU A 1 207 ? -7.242 -4.107 -2.934 1.00 88.06 207 LEU A N 1
ATOM 1645 C CA . LEU A 1 207 ? -5.969 -3.950 -3.626 1.00 88.06 207 LEU A CA 1
ATOM 1646 C C . LEU A 1 207 ? -5.625 -5.285 -4.303 1.00 88.06 207 LEU A C 1
ATOM 1648 O O . LEU A 1 207 ? -5.293 -6.258 -3.618 1.00 88.06 207 LEU A O 1
ATOM 1652 N N . ASP A 1 208 ? -5.724 -5.356 -5.632 1.00 84.69 208 ASP A N 1
ATOM 1653 C CA . ASP A 1 208 ? -5.495 -6.603 -6.373 1.00 84.69 208 ASP A CA 1
ATOM 1654 C C . ASP A 1 208 ? -4.009 -6.994 -6.376 1.00 84.69 208 ASP A C 1
ATOM 1656 O O . ASP A 1 208 ? -3.169 -6.421 -7.079 1.00 84.69 208 ASP A O 1
ATOM 1660 N N . THR A 1 209 ? -3.677 -8.026 -5.600 1.00 79.00 209 THR A N 1
ATOM 1661 C CA . THR A 1 209 ? -2.300 -8.521 -5.492 1.00 79.00 209 THR A CA 1
ATOM 1662 C C . THR A 1 209 ? -1.780 -9.149 -6.788 1.00 79.00 209 THR A C 1
ATOM 1664 O O . THR A 1 209 ? -0.566 -9.197 -6.999 1.00 79.00 209 THR A O 1
ATOM 1667 N N . ASN A 1 210 ? -2.658 -9.582 -7.698 1.00 83.50 210 ASN A N 1
ATOM 1668 C CA . ASN A 1 210 ? -2.245 -10.076 -9.009 1.00 83.50 210 ASN A CA 1
ATOM 1669 C C . ASN A 1 210 ? -1.790 -8.932 -9.913 1.00 83.50 210 ASN A C 1
ATOM 1671 O O . ASN A 1 210 ? -0.799 -9.089 -10.627 1.00 83.50 210 ASN A O 1
ATOM 1675 N N . LEU A 1 211 ? -2.457 -7.774 -9.851 1.00 86.75 211 LEU A N 1
ATOM 1676 C CA . LEU A 1 211 ? -2.024 -6.579 -10.579 1.00 86.75 211 LEU A CA 1
ATOM 1677 C C . LEU A 1 211 ? -0.671 -6.079 -10.073 1.00 86.75 211 LEU A C 1
ATOM 1679 O O . LEU A 1 211 ? 0.199 -5.785 -10.887 1.00 86.75 211 LEU A O 1
ATOM 1683 N N . ALA A 1 212 ? -0.456 -6.082 -8.755 1.00 83.50 212 ALA A N 1
ATOM 1684 C CA . ALA A 1 212 ? 0.842 -5.774 -8.153 1.00 83.50 212 ALA A CA 1
ATOM 1685 C C . ALA A 1 212 ? 1.965 -6.686 -8.691 1.00 83.50 212 ALA A C 1
ATOM 1687 O O . ALA A 1 212 ? 2.989 -6.210 -9.178 1.00 83.50 212 ALA A O 1
ATOM 1688 N N . ARG A 1 213 ? 1.754 -8.009 -8.697 1.00 85.38 213 ARG A N 1
ATOM 1689 C CA . ARG A 1 213 ? 2.734 -8.975 -9.235 1.00 85.38 213 ARG A CA 1
ATOM 1690 C C . ARG A 1 213 ? 2.954 -8.829 -10.741 1.00 85.38 213 ARG A C 1
ATOM 1692 O O . ARG A 1 213 ? 4.069 -9.028 -11.237 1.00 85.38 213 ARG A O 1
ATOM 1699 N N . ARG A 1 214 ? 1.890 -8.518 -11.485 1.00 90.31 214 ARG A N 1
ATOM 1700 C CA . ARG A 1 214 ? 1.950 -8.255 -12.926 1.00 90.31 214 ARG A CA 1
ATOM 1701 C C . ARG A 1 214 ? 2.793 -7.016 -13.207 1.00 90.31 214 ARG A C 1
ATOM 1703 O O . ARG A 1 214 ? 3.662 -7.086 -14.069 1.00 90.31 214 ARG A O 1
ATOM 1710 N N . LEU A 1 215 ? 2.600 -5.947 -12.437 1.00 90.94 215 LEU A N 1
ATOM 1711 C CA . LEU A 1 215 ? 3.372 -4.711 -12.525 1.00 90.94 215 LEU A CA 1
ATOM 1712 C C . LEU A 1 215 ? 4.874 -4.969 -12.324 1.00 90.94 215 LEU A C 1
ATOM 1714 O O . LEU A 1 215 ? 5.652 -4.688 -13.233 1.00 90.94 215 LEU A O 1
ATOM 1718 N N . GLU A 1 216 ? 5.270 -5.644 -11.238 1.00 88.31 216 GLU A N 1
ATOM 1719 C CA . GLU A 1 216 ? 6.682 -6.011 -11.016 1.00 88.31 216 GLU A CA 1
ATOM 1720 C C . GLU A 1 216 ? 7.272 -6.832 -12.181 1.00 88.31 216 GLU A C 1
ATOM 1722 O O . GLU A 1 216 ? 8.446 -6.707 -12.546 1.00 88.31 216 GLU A O 1
ATOM 1727 N N . THR A 1 217 ? 6.466 -7.727 -12.762 1.00 92.06 217 THR A N 1
ATOM 1728 C CA . THR A 1 217 ? 6.886 -8.577 -13.884 1.00 92.06 217 THR A CA 1
ATOM 1729 C C . THR A 1 217 ? 7.091 -7.756 -15.157 1.00 92.06 217 THR A C 1
ATOM 1731 O O . THR A 1 217 ? 8.075 -7.973 -15.872 1.00 92.06 217 THR A O 1
ATOM 1734 N N . LEU A 1 218 ? 6.195 -6.806 -15.436 1.00 94.69 218 LEU A N 1
ATOM 1735 C CA . LEU A 1 218 ? 6.302 -5.887 -16.568 1.00 94.69 218 LEU A CA 1
ATOM 1736 C C . LEU A 1 218 ? 7.526 -4.982 -16.432 1.00 94.69 218 LEU A C 1
ATOM 1738 O O . LEU A 1 218 ? 8.286 -4.858 -17.389 1.00 94.69 218 LEU A O 1
ATOM 1742 N N . GLU A 1 219 ? 7.781 -4.422 -15.251 1.00 92.31 219 GLU A N 1
ATOM 1743 C CA . GLU A 1 219 ? 8.945 -3.564 -15.001 1.00 92.31 219 GLU A CA 1
ATOM 1744 C C . GLU A 1 219 ? 10.259 -4.322 -15.240 1.00 92.31 219 GLU A C 1
ATOM 1746 O O . GLU A 1 219 ? 11.118 -3.886 -16.015 1.00 92.31 219 GLU A O 1
ATOM 1751 N N . LYS A 1 220 ? 10.387 -5.534 -14.679 1.00 93.44 220 LYS A N 1
ATOM 1752 C CA . LYS A 1 220 ? 11.538 -6.424 -14.932 1.00 93.44 220 LYS A CA 1
ATOM 1753 C C . LYS A 1 220 ? 11.680 -6.772 -16.417 1.00 93.44 220 LYS A C 1
ATOM 1755 O O . LYS A 1 220 ? 12.800 -6.913 -16.921 1.00 93.44 220 LYS A O 1
ATOM 1760 N N . ARG A 1 221 ? 10.562 -6.931 -17.132 1.00 95.50 221 ARG A N 1
ATOM 1761 C CA . ARG A 1 221 ? 10.542 -7.194 -18.578 1.00 95.50 221 ARG A CA 1
ATOM 1762 C C . ARG A 1 221 ? 11.030 -5.981 -19.374 1.00 95.50 221 ARG A C 1
ATOM 1764 O O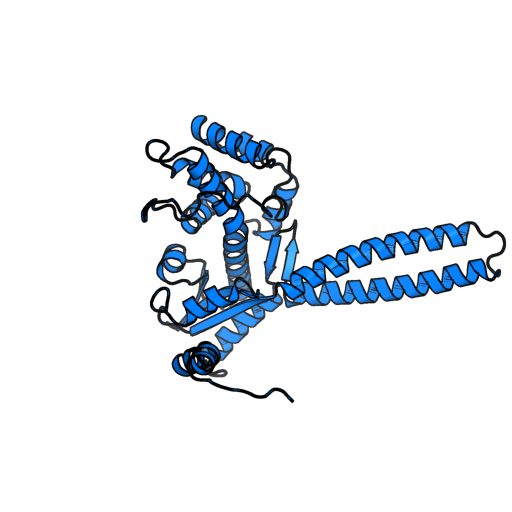 . ARG A 1 221 ? 11.880 -6.164 -20.244 1.00 95.50 221 ARG A O 1
ATOM 1771 N N . VAL A 1 222 ? 10.577 -4.770 -19.045 1.00 97.00 222 VAL A N 1
ATOM 1772 C CA . VAL A 1 222 ? 11.017 -3.516 -19.682 1.00 97.00 222 VAL A CA 1
ATOM 1773 C C . VAL A 1 222 ? 12.520 -3.319 -19.512 1.00 97.00 222 VAL A C 1
ATOM 1775 O O . VAL A 1 222 ? 13.213 -3.095 -20.504 1.00 97.00 222 VAL A O 1
ATOM 1778 N N . VAL A 1 223 ? 13.056 -3.487 -18.298 1.00 96.75 223 VAL A N 1
ATOM 1779 C CA . VAL A 1 223 ? 14.506 -3.385 -18.040 1.00 96.75 223 VAL A CA 1
ATOM 1780 C C . VAL A 1 223 ? 15.290 -4.361 -18.924 1.00 96.75 223 VAL A C 1
ATOM 1782 O O . VAL A 1 223 ? 16.254 -3.981 -19.592 1.00 96.75 223 VAL A O 1
ATOM 1785 N N . ARG A 1 224 ? 14.839 -5.620 -18.999 1.00 97.62 224 ARG A N 1
ATOM 1786 C CA . ARG A 1 224 ? 15.464 -6.648 -19.843 1.00 97.62 224 ARG A CA 1
ATOM 1787 C C . ARG A 1 224 ? 15.411 -6.287 -21.326 1.00 97.62 224 ARG A C 1
ATOM 1789 O O . ARG A 1 224 ? 16.385 -6.501 -22.045 1.00 97.62 224 ARG A O 1
ATOM 1796 N N . PHE A 1 225 ? 14.284 -5.768 -21.802 1.00 97.88 225 PHE A N 1
ATOM 1797 C CA . PHE A 1 225 ? 14.124 -5.379 -23.200 1.00 97.88 225 PHE A CA 1
ATOM 1798 C C . PHE A 1 225 ? 14.966 -4.164 -23.562 1.00 97.88 225 PHE A C 1
ATOM 1800 O O . PHE A 1 225 ? 15.627 -4.206 -24.595 1.00 97.88 225 PHE A O 1
ATOM 1807 N N . LYS A 1 226 ? 15.048 -3.154 -22.690 1.00 97.75 226 LYS A N 1
ATOM 1808 C CA . LYS A 1 226 ? 15.948 -2.004 -22.864 1.00 97.75 226 LYS A CA 1
ATOM 1809 C C . LYS A 1 226 ? 17.413 -2.440 -22.948 1.00 97.75 226 LYS A C 1
ATOM 1811 O O . LYS A 1 226 ? 18.133 -1.981 -23.831 1.00 97.75 226 LYS A O 1
ATOM 1816 N N . SER A 1 227 ? 17.840 -3.391 -22.110 1.00 97.69 227 SER A N 1
ATOM 1817 C CA . SER A 1 227 ? 19.186 -3.978 -22.209 1.00 97.69 227 SER A CA 1
ATOM 1818 C C . SER A 1 227 ? 19.417 -4.658 -23.564 1.00 97.69 227 SER A C 1
ATOM 1820 O O . SER A 1 227 ? 20.391 -4.358 -24.248 1.00 97.69 227 SER A O 1
ATOM 1822 N N . ARG A 1 228 ? 18.495 -5.528 -24.000 1.00 97.50 228 ARG A N 1
ATOM 1823 C CA . ARG A 1 228 ? 18.601 -6.231 -25.294 1.00 97.50 228 ARG A CA 1
ATOM 1824 C C . ARG A 1 228 ? 18.555 -5.280 -26.491 1.00 97.50 228 ARG A C 1
ATOM 1826 O O . ARG A 1 228 ? 19.190 -5.558 -27.507 1.00 97.50 228 ARG A O 1
ATOM 1833 N N . LEU A 1 229 ? 17.789 -4.194 -26.390 1.00 97.38 229 LEU A N 1
ATOM 1834 C CA . LEU A 1 229 ? 17.711 -3.150 -27.407 1.00 97.38 229 LEU A CA 1
ATOM 1835 C C . LEU A 1 229 ? 19.076 -2.477 -27.563 1.00 97.38 229 LEU A C 1
ATOM 1837 O O . LEU A 1 229 ? 19.595 -2.418 -28.676 1.00 97.38 229 LEU A O 1
ATOM 1841 N N . LYS A 1 230 ? 19.700 -2.087 -26.445 1.00 97.44 230 LYS A N 1
ATOM 1842 C CA . LYS A 1 230 ? 21.057 -1.530 -26.429 1.00 97.44 230 LYS A CA 1
ATOM 1843 C C . LYS A 1 230 ? 22.076 -2.489 -27.051 1.00 97.44 230 LYS A C 1
ATOM 1845 O O . LYS A 1 230 ? 22.879 -2.071 -27.882 1.00 97.44 230 LYS A O 1
ATOM 1850 N N . ASP A 1 231 ? 22.007 -3.780 -26.723 1.00 97.19 231 ASP A N 1
ATOM 1851 C CA . ASP A 1 231 ? 22.900 -4.793 -27.303 1.00 97.19 231 ASP A CA 1
ATOM 1852 C C . ASP A 1 231 ? 22.719 -4.927 -28.823 1.00 97.19 231 ASP A C 1
ATOM 1854 O O . ASP A 1 231 ? 23.696 -5.051 -29.567 1.00 97.19 231 ASP A O 1
ATOM 1858 N N . LYS A 1 232 ? 21.472 -4.885 -29.314 1.00 95.69 232 LYS A N 1
ATOM 1859 C CA . LYS A 1 232 ? 21.174 -4.929 -30.754 1.00 95.69 232 LYS A CA 1
ATOM 1860 C C . LYS A 1 232 ? 21.644 -3.675 -31.483 1.00 95.69 232 LYS A C 1
ATOM 1862 O O . LYS A 1 232 ? 22.204 -3.806 -32.571 1.00 95.69 232 LYS A O 1
ATOM 1867 N N . GLN A 1 233 ? 21.452 -2.497 -30.895 1.00 95.62 233 GLN A N 1
ATOM 1868 C CA . GLN A 1 233 ? 21.938 -1.228 -31.440 1.00 95.62 233 GLN A CA 1
ATOM 1869 C C . GLN A 1 233 ? 23.472 -1.232 -31.531 1.00 95.62 233 GLN A C 1
ATOM 1871 O O . GLN A 1 233 ? 24.023 -1.028 -32.612 1.00 95.62 233 GLN A O 1
ATOM 1876 N N . ALA A 1 234 ? 24.165 -1.633 -30.462 1.00 96.38 234 ALA A N 1
ATOM 1877 C CA . ALA A 1 234 ? 25.622 -1.771 -30.465 1.00 96.38 234 ALA A CA 1
ATOM 1878 C C . ALA A 1 234 ? 26.115 -2.819 -31.484 1.00 96.38 234 ALA A C 1
ATOM 1880 O O . ALA A 1 234 ? 27.131 -2.629 -32.155 1.00 96.38 234 ALA A O 1
ATOM 1881 N N . LYS A 1 235 ? 25.397 -3.941 -31.644 1.00 95.81 235 LYS A N 1
ATOM 1882 C CA . LYS A 1 235 ? 25.716 -4.946 -32.671 1.00 95.81 235 LYS A CA 1
ATOM 1883 C C . LYS A 1 235 ? 25.538 -4.385 -34.083 1.00 95.81 235 LYS A C 1
ATOM 1885 O O . LYS A 1 235 ? 26.386 -4.641 -34.935 1.00 95.81 235 LYS A O 1
ATOM 1890 N N . PHE A 1 236 ? 24.474 -3.621 -34.330 1.00 94.75 236 PHE A N 1
ATOM 1891 C CA . PHE A 1 236 ? 24.240 -2.949 -35.608 1.00 94.75 236 PHE A CA 1
ATOM 1892 C C . PHE A 1 236 ? 25.381 -1.985 -35.953 1.00 94.75 236 PHE A C 1
ATOM 1894 O O . PHE A 1 236 ? 25.879 -1.998 -37.081 1.00 94.75 236 PHE A O 1
ATOM 1901 N N . GLU A 1 237 ? 25.848 -1.192 -34.988 1.00 95.12 237 GLU A N 1
ATOM 1902 C CA . GLU A 1 237 ? 26.944 -0.231 -35.161 1.00 95.12 237 GLU A CA 1
ATOM 1903 C C . GLU A 1 237 ? 28.253 -0.887 -35.616 1.00 95.12 237 GLU A C 1
ATOM 1905 O O . GLU A 1 237 ? 28.938 -0.328 -36.471 1.00 95.12 237 GLU A O 1
ATOM 1910 N N . ARG A 1 238 ? 28.540 -2.113 -35.163 1.00 95.38 238 ARG A N 1
ATOM 1911 C CA . ARG A 1 238 ? 29.751 -2.871 -35.533 1.00 95.38 238 ARG A CA 1
ATOM 1912 C C . ARG A 1 238 ? 29.777 -3.383 -36.976 1.00 95.38 238 ARG A C 1
ATOM 1914 O O . ARG A 1 238 ? 30.841 -3.759 -37.458 1.00 95.38 238 ARG A O 1
ATOM 1921 N N . PHE A 1 239 ? 28.644 -3.430 -37.681 1.00 94.31 239 PHE A N 1
ATOM 1922 C CA . PHE A 1 239 ? 28.644 -3.844 -39.088 1.00 94.31 239 PHE A CA 1
ATOM 1923 C C . PHE A 1 239 ? 29.247 -2.759 -39.984 1.00 94.31 239 PHE A C 1
ATOM 1925 O O . PHE A 1 239 ? 28.763 -1.628 -39.990 1.00 94.31 239 PHE A O 1
ATOM 1932 N N . SER A 1 240 ? 30.236 -3.123 -40.801 1.00 91.25 240 SER A N 1
ATOM 1933 C CA . SER A 1 240 ? 30.810 -2.248 -41.833 1.00 91.25 240 SER A CA 1
ATOM 1934 C C . SER A 1 240 ? 29.824 -1.978 -42.975 1.00 91.25 240 SER A C 1
ATOM 1936 O O . SER A 1 240 ? 29.678 -0.844 -43.419 1.00 91.25 240 SER A O 1
ATOM 1938 N N . ASN A 1 241 ? 29.080 -3.001 -43.409 1.00 92.56 241 ASN A N 1
ATOM 1939 C CA . ASN A 1 241 ? 28.003 -2.870 -44.389 1.00 92.56 241 ASN A CA 1
ATOM 1940 C C . ASN A 1 241 ? 26.627 -2.919 -43.705 1.00 92.56 241 ASN A C 1
ATOM 1942 O O . ASN A 1 241 ? 26.150 -3.991 -43.330 1.00 92.56 241 ASN A O 1
ATOM 1946 N N . LYS A 1 242 ? 25.952 -1.768 -43.610 1.00 91.62 242 LYS A N 1
ATOM 1947 C CA . LYS A 1 242 ? 24.617 -1.650 -42.990 1.00 91.62 242 LYS A CA 1
ATOM 1948 C C . LYS A 1 242 ? 23.479 -2.291 -43.792 1.00 91.62 242 LYS A C 1
ATOM 1950 O O . LYS A 1 242 ? 22.385 -2.445 -43.262 1.00 91.62 242 LYS A O 1
ATOM 1955 N N . LYS A 1 243 ? 23.718 -2.678 -45.047 1.00 91.94 243 LYS A N 1
ATOM 1956 C CA . LYS A 1 243 ? 22.729 -3.347 -45.907 1.00 91.94 243 LYS A CA 1
ATOM 1957 C C . LYS A 1 243 ? 22.813 -4.873 -45.843 1.00 91.94 243 LYS A C 1
ATOM 1959 O O . LYS A 1 243 ? 22.022 -5.551 -46.492 1.00 91.94 243 LYS A O 1
ATOM 1964 N N . CYS A 1 244 ? 23.770 -5.438 -45.102 1.00 93.94 244 CYS A N 1
ATOM 1965 C CA . CYS A 1 244 ? 23.878 -6.889 -44.990 1.00 93.94 244 CYS A CA 1
ATOM 1966 C C . CYS A 1 244 ? 22.706 -7.472 -44.180 1.00 93.94 244 CYS A C 1
ATOM 1968 O O . CYS A 1 244 ? 22.122 -6.802 -43.324 1.00 93.94 244 CYS A O 1
ATOM 1970 N N . LYS A 1 245 ? 22.385 -8.750 -44.416 1.00 93.69 245 LYS A N 1
ATOM 1971 C CA . LYS A 1 245 ? 21.270 -9.448 -43.752 1.00 93.69 245 LYS A CA 1
ATOM 1972 C C . LYS A 1 245 ? 21.324 -9.320 -42.223 1.00 93.69 245 LYS A C 1
ATOM 1974 O O . LYS A 1 245 ? 20.317 -8.990 -41.606 1.00 93.69 245 LYS A O 1
ATOM 1979 N N . GLY A 1 246 ? 22.505 -9.498 -41.625 1.00 92.06 246 GLY A N 1
ATOM 1980 C CA . GLY A 1 246 ? 22.691 -9.394 -40.174 1.00 92.06 246 GLY A CA 1
ATOM 1981 C C . GLY A 1 246 ? 22.443 -7.988 -39.613 1.00 92.06 246 GLY A C 1
ATOM 1982 O O . GLY A 1 246 ? 21.897 -7.859 -38.518 1.00 92.06 246 GLY A O 1
ATOM 1983 N N . ALA A 1 247 ? 22.786 -6.934 -40.360 1.00 90.69 247 ALA A N 1
ATOM 1984 C CA . ALA A 1 247 ? 22.494 -5.555 -39.975 1.00 90.69 247 ALA A CA 1
ATOM 1985 C C . ALA A 1 247 ? 20.983 -5.268 -40.049 1.00 90.69 247 ALA A C 1
ATOM 1987 O O . ALA A 1 247 ? 20.415 -4.733 -39.098 1.00 90.69 247 ALA A O 1
ATOM 1988 N N . LEU A 1 248 ? 20.312 -5.714 -41.116 1.00 94.19 248 LEU A N 1
ATOM 1989 C CA . LEU A 1 248 ? 18.857 -5.582 -41.275 1.00 94.19 248 LEU A CA 1
ATOM 1990 C C . LEU A 1 248 ? 18.071 -6.351 -40.196 1.00 94.19 248 LEU A C 1
ATOM 1992 O O . LEU A 1 248 ? 17.058 -5.863 -39.702 1.00 94.19 248 LEU A O 1
ATOM 1996 N N . GLU A 1 249 ? 18.542 -7.532 -39.784 1.00 94.62 249 GLU A N 1
ATOM 1997 C CA . GLU A 1 249 ? 17.966 -8.291 -38.662 1.00 94.62 249 GLU A CA 1
ATOM 1998 C C . GLU A 1 249 ? 18.128 -7.572 -37.314 1.00 94.62 249 GLU A C 1
ATOM 2000 O O . GLU A 1 249 ? 17.257 -7.680 -36.445 1.00 94.62 249 GLU A O 1
ATOM 2005 N N . CYS A 1 250 ? 19.225 -6.830 -37.121 1.00 93.88 250 CYS A N 1
ATOM 2006 C CA . CYS A 1 250 ? 19.391 -6.002 -35.928 1.00 93.88 250 CYS A CA 1
ATOM 2007 C C . CYS A 1 250 ? 18.364 -4.867 -35.912 1.00 93.88 250 CYS A C 1
ATOM 2009 O O . CYS A 1 250 ? 17.711 -4.702 -34.888 1.00 93.88 250 CYS A O 1
ATOM 2011 N N . VAL A 1 251 ? 18.155 -4.173 -37.039 1.00 94.88 251 VAL A N 1
ATOM 2012 C CA . VAL A 1 251 ? 17.145 -3.105 -37.168 1.00 94.88 251 VAL A CA 1
ATOM 2013 C C . VAL A 1 251 ? 15.740 -3.635 -36.875 1.00 94.88 251 VAL A C 1
ATOM 2015 O O . VAL A 1 251 ? 15.109 -3.174 -35.930 1.00 94.88 251 VAL A O 1
ATOM 2018 N N . LYS A 1 252 ? 15.291 -4.683 -37.582 1.00 95.75 252 LYS A N 1
ATOM 2019 C CA . LYS A 1 252 ? 13.966 -5.293 -37.349 1.00 95.75 252 LYS A CA 1
ATOM 2020 C C . LYS A 1 252 ? 13.788 -5.767 -35.906 1.00 95.75 252 LYS A C 1
ATOM 2022 O O . LYS A 1 252 ? 12.722 -5.627 -35.313 1.00 95.75 252 LYS A O 1
ATOM 2027 N N . GLY A 1 253 ? 14.839 -6.354 -35.332 1.00 96.06 253 GLY A N 1
ATOM 2028 C CA . GLY A 1 253 ? 14.824 -6.805 -33.946 1.00 96.06 253 GLY A CA 1
ATOM 2029 C C . GLY A 1 253 ? 14.755 -5.658 -32.936 1.00 96.06 253 GLY A C 1
ATOM 2030 O O . GLY A 1 253 ? 14.153 -5.844 -31.883 1.00 96.06 253 GLY A O 1
ATOM 2031 N N . SER A 1 254 ? 15.368 -4.510 -33.231 1.00 96.88 254 SER A N 1
ATOM 2032 C CA . SER A 1 254 ? 15.274 -3.301 -32.408 1.00 96.88 254 SER A CA 1
ATOM 2033 C C . SER A 1 254 ? 13.874 -2.694 -32.480 1.00 96.88 254 SER A C 1
ATOM 2035 O O . SER A 1 254 ? 13.273 -2.486 -31.433 1.00 96.88 254 SER A O 1
ATOM 2037 N N . GLU A 1 255 ? 13.305 -2.539 -33.680 1.00 97.31 255 GLU A N 1
ATOM 2038 C CA . GLU A 1 255 ? 11.932 -2.038 -33.875 1.00 97.31 255 GLU A CA 1
ATOM 2039 C C . GLU A 1 255 ? 10.895 -2.892 -33.126 1.00 97.31 255 GLU A C 1
ATOM 2041 O O . GLU A 1 255 ? 9.964 -2.374 -32.508 1.00 97.31 255 GLU A O 1
ATOM 2046 N N . GLN A 1 256 ? 11.057 -4.220 -33.147 1.00 97.62 256 GLN A N 1
ATOM 2047 C CA . GLN A 1 256 ? 10.184 -5.126 -32.401 1.00 97.62 256 GLN A CA 1
ATOM 2048 C C . GLN A 1 256 ? 10.329 -4.941 -30.883 1.00 97.62 256 GLN A C 1
ATOM 2050 O O . GLN A 1 256 ? 9.324 -4.906 -30.174 1.00 97.62 256 GLN A O 1
ATOM 2055 N N . LEU A 1 257 ? 11.559 -4.803 -30.375 1.00 97.50 257 LEU A N 1
ATOM 2056 C CA . LEU A 1 257 ? 11.789 -4.552 -28.949 1.00 97.50 257 LEU A CA 1
ATOM 2057 C C . LEU A 1 257 ? 11.222 -3.200 -28.513 1.00 97.50 257 LEU A C 1
ATOM 2059 O O . LEU A 1 257 ? 10.648 -3.126 -27.434 1.00 97.50 257 LEU A O 1
ATOM 2063 N N . GLU A 1 258 ? 11.339 -2.157 -29.332 1.00 97.88 258 GLU A N 1
ATOM 2064 C CA . GLU A 1 258 ? 10.756 -0.839 -29.054 1.00 97.88 258 GLU A CA 1
ATOM 2065 C C . GLU A 1 258 ? 9.230 -0.913 -28.941 1.00 97.88 258 GLU A C 1
ATOM 2067 O O . GLU A 1 258 ? 8.666 -0.405 -27.972 1.00 97.88 258 GLU A O 1
ATOM 2072 N N . LYS A 1 259 ? 8.561 -1.629 -29.856 1.00 98.00 259 LYS A N 1
ATOM 2073 C CA . LYS A 1 259 ? 7.112 -1.882 -29.767 1.00 98.00 259 LYS A CA 1
ATOM 2074 C C . LYS A 1 259 ? 6.736 -2.643 -28.498 1.00 98.00 259 LYS A C 1
ATOM 2076 O O . LYS A 1 259 ? 5.755 -2.299 -27.843 1.00 98.00 259 LYS A O 1
ATOM 2081 N N . GLU A 1 260 ? 7.504 -3.669 -28.140 1.00 97.62 260 GLU A N 1
ATOM 2082 C CA . GLU A 1 260 ? 7.254 -4.451 -26.927 1.00 97.62 260 GLU A CA 1
ATOM 2083 C C . GLU A 1 260 ? 7.500 -3.653 -25.639 1.00 97.62 260 GLU A C 1
ATOM 2085 O O . GLU A 1 260 ? 6.757 -3.821 -24.672 1.00 97.62 260 GLU A O 1
ATOM 2090 N N . ILE A 1 261 ? 8.512 -2.779 -25.622 1.00 98.00 261 ILE A N 1
ATOM 2091 C CA . ILE A 1 261 ? 8.769 -1.847 -24.518 1.00 98.00 261 ILE A CA 1
ATOM 2092 C C . ILE A 1 261 ? 7.599 -0.876 -24.390 1.00 98.00 261 ILE A C 1
ATOM 2094 O O . ILE A 1 261 ? 7.026 -0.787 -23.310 1.00 98.00 261 ILE A O 1
ATOM 2098 N N . ALA A 1 262 ? 7.194 -0.225 -25.483 1.00 97.75 262 ALA A N 1
ATOM 2099 C CA . ALA A 1 262 ? 6.095 0.737 -25.475 1.00 97.75 262 ALA A CA 1
ATOM 2100 C C . ALA A 1 262 ? 4.773 0.102 -25.014 1.00 97.75 262 ALA A C 1
ATOM 2102 O O . ALA A 1 262 ? 4.047 0.691 -24.216 1.00 97.75 262 ALA A O 1
ATOM 2103 N N . ALA A 1 263 ? 4.473 -1.122 -25.463 1.00 97.62 263 ALA A N 1
ATOM 2104 C CA . ALA A 1 263 ? 3.290 -1.855 -25.020 1.00 97.62 263 ALA A CA 1
ATOM 2105 C C . ALA A 1 263 ? 3.335 -2.169 -23.514 1.00 97.62 263 ALA A C 1
ATOM 2107 O O . ALA A 1 263 ? 2.345 -1.959 -22.813 1.00 97.62 263 ALA A O 1
ATOM 2108 N N . ALA A 1 264 ? 4.484 -2.630 -23.005 1.00 96.94 264 ALA A N 1
ATOM 2109 C CA . ALA A 1 264 ? 4.656 -2.916 -21.584 1.00 96.94 264 ALA A CA 1
ATOM 2110 C C . ALA A 1 264 ? 4.601 -1.640 -20.724 1.00 96.94 264 ALA A C 1
ATOM 2112 O O . ALA A 1 264 ? 3.949 -1.645 -19.688 1.00 96.94 264 ALA A O 1
ATOM 2113 N N . GLU A 1 265 ? 5.221 -0.541 -21.158 1.00 96.56 265 GLU A N 1
ATOM 2114 C CA . GLU A 1 265 ? 5.172 0.760 -20.473 1.00 96.56 265 GLU A CA 1
ATOM 2115 C C . GLU A 1 265 ? 3.756 1.350 -20.466 1.00 96.56 265 GLU A C 1
ATOM 2117 O O . GLU A 1 265 ? 3.301 1.858 -19.444 1.00 96.56 265 GLU A O 1
ATOM 2122 N N . HIS A 1 266 ? 3.013 1.223 -21.567 1.00 95.75 266 HIS A N 1
ATOM 2123 C CA . HIS A 1 266 ? 1.604 1.609 -21.611 1.00 95.75 266 HIS A CA 1
ATOM 2124 C C . HIS A 1 266 ? 0.761 0.797 -20.616 1.00 95.75 266 HIS A C 1
ATOM 2126 O O . HIS A 1 266 ? -0.110 1.341 -19.938 1.00 95.75 266 HIS A O 1
ATOM 2132 N N . GLU A 1 267 ? 1.012 -0.506 -20.499 1.00 94.81 267 GLU A N 1
ATOM 2133 C CA . GLU A 1 267 ? 0.326 -1.363 -19.532 1.00 94.81 267 GLU A CA 1
ATOM 2134 C C . GLU A 1 267 ? 0.683 -1.010 -18.079 1.00 94.81 267 GLU A C 1
ATOM 2136 O O . GLU A 1 267 ? -0.218 -0.883 -17.250 1.00 94.81 267 GLU A O 1
ATOM 2141 N N . ILE A 1 268 ? 1.967 -0.770 -17.795 1.00 93.81 268 ILE A N 1
ATOM 2142 C CA . ILE A 1 268 ? 2.466 -0.267 -16.504 1.00 93.81 268 ILE A CA 1
ATOM 2143 C C . ILE A 1 268 ? 1.723 1.014 -16.118 1.00 93.81 268 ILE A C 1
ATOM 2145 O O . ILE A 1 268 ? 1.101 1.063 -15.058 1.00 93.81 268 ILE A O 1
ATOM 2149 N N . ASN A 1 269 ? 1.702 2.007 -17.013 1.00 92.00 269 ASN A N 1
ATOM 2150 C CA . ASN A 1 269 ? 1.031 3.284 -16.779 1.00 92.00 269 ASN A CA 1
ATOM 2151 C C . ASN A 1 269 ? -0.469 3.098 -16.525 1.00 92.00 269 ASN A C 1
ATOM 2153 O O . ASN A 1 269 ? -1.039 3.748 -15.653 1.00 92.00 269 ASN A O 1
ATOM 2157 N N . ASN A 1 270 ? -1.128 2.194 -17.253 1.00 92.12 270 ASN A N 1
ATOM 2158 C CA . ASN A 1 270 ? -2.545 1.912 -17.032 1.00 92.12 270 ASN A CA 1
ATOM 2159 C C . ASN A 1 270 ? -2.819 1.320 -15.649 1.00 92.12 270 ASN A C 1
ATOM 2161 O O . ASN A 1 270 ? -3.792 1.723 -15.016 1.00 92.12 270 ASN A O 1
ATOM 2165 N N . ILE A 1 271 ? -1.988 0.385 -15.180 1.00 91.88 271 ILE A N 1
ATOM 2166 C CA . ILE A 1 271 ? -2.126 -0.198 -13.839 1.00 91.88 271 ILE A CA 1
ATOM 2167 C C . ILE A 1 271 ? -1.843 0.870 -12.777 1.00 91.88 271 ILE A C 1
ATOM 2169 O O . ILE A 1 271 ? -2.651 1.049 -11.862 1.00 91.88 271 ILE A O 1
ATOM 2173 N N . GLN A 1 272 ? -0.742 1.613 -12.927 1.00 89.81 272 GLN A N 1
ATOM 2174 C CA . GLN A 1 272 ? -0.306 2.609 -11.949 1.00 89.81 272 GLN A CA 1
ATOM 2175 C C . GLN A 1 272 ? -1.277 3.777 -11.797 1.00 89.81 272 GLN A C 1
ATOM 2177 O O . GLN A 1 272 ? -1.548 4.226 -10.685 1.00 89.81 272 GLN A O 1
ATOM 2182 N N . ASN A 1 273 ? -1.876 4.213 -12.903 1.00 88.56 273 ASN A N 1
ATOM 2183 C CA . ASN A 1 273 ? -2.824 5.318 -12.893 1.00 88.56 273 ASN A CA 1
ATOM 2184 C C . ASN A 1 273 ? -4.223 4.917 -12.422 1.00 88.56 273 ASN A C 1
ATOM 2186 O O . ASN A 1 273 ? -5.012 5.812 -12.125 1.00 88.56 273 ASN A O 1
ATOM 2190 N N . LYS A 1 274 ? -4.574 3.622 -12.395 1.00 89.38 274 LYS A N 1
ATOM 2191 C CA . LYS A 1 274 ? -5.947 3.153 -12.117 1.00 89.38 274 LYS A CA 1
ATOM 2192 C C . LYS A 1 274 ? -6.110 2.414 -10.800 1.00 89.38 274 LYS A C 1
ATOM 2194 O O . LYS A 1 274 ? -7.154 2.532 -10.171 1.00 89.38 274 LYS A O 1
ATOM 2199 N N . GLU A 1 275 ? -5.109 1.642 -10.399 1.00 90.25 275 GLU A N 1
ATOM 2200 C CA . GLU A 1 275 ? -5.276 0.669 -9.320 1.00 90.25 275 GLU A CA 1
ATOM 2201 C C . GLU A 1 275 ? -4.227 0.854 -8.223 1.00 90.25 275 GLU A C 1
ATOM 2203 O O . GLU A 1 275 ? -4.588 1.085 -7.067 1.00 90.25 275 GLU A O 1
ATOM 2208 N N . ILE A 1 276 ? -2.936 0.785 -8.567 1.00 92.06 276 ILE A N 1
ATOM 2209 C CA . ILE A 1 276 ? -1.861 0.618 -7.576 1.00 92.06 276 ILE A CA 1
ATOM 2210 C C . ILE A 1 276 ? -0.665 1.497 -7.896 1.00 92.06 276 ILE A C 1
ATOM 2212 O O . ILE A 1 276 ? -0.085 1.371 -8.963 1.00 92.06 276 ILE A O 1
ATOM 2216 N N . ILE A 1 277 ? -0.201 2.273 -6.926 1.00 91.19 277 ILE A N 1
ATOM 2217 C CA . ILE A 1 277 ? 1.078 2.980 -7.008 1.00 91.19 277 ILE A CA 1
ATOM 2218 C C . ILE A 1 277 ? 2.115 2.196 -6.208 1.00 91.19 277 ILE A C 1
ATOM 2220 O O . ILE A 1 277 ? 1.859 1.819 -5.067 1.00 91.19 277 ILE A O 1
ATOM 2224 N N . ILE A 1 278 ? 3.280 1.939 -6.805 1.00 89.75 278 ILE A N 1
ATOM 2225 C CA . ILE A 1 278 ? 4.426 1.349 -6.107 1.00 89.75 278 ILE A CA 1
ATOM 2226 C C . ILE A 1 278 ? 5.497 2.423 -5.981 1.00 89.75 278 ILE A C 1
ATOM 2228 O O . ILE A 1 278 ? 5.966 2.948 -6.987 1.00 89.75 278 ILE A O 1
ATOM 2232 N N . GLN A 1 279 ? 5.896 2.732 -4.752 1.00 90.81 279 GLN A N 1
ATOM 2233 C CA . GLN A 1 279 ? 6.936 3.715 -4.476 1.00 90.81 279 GLN A CA 1
ATOM 2234 C C . GLN A 1 279 ? 7.884 3.174 -3.414 1.00 90.81 279 GLN A C 1
ATOM 2236 O O . GLN A 1 279 ? 7.457 2.847 -2.310 1.00 90.81 279 GLN A O 1
ATOM 2241 N N . ASN A 1 280 ? 9.171 3.043 -3.752 1.00 92.75 280 ASN A N 1
ATOM 2242 C CA . ASN A 1 280 ? 10.199 2.473 -2.870 1.00 92.75 280 ASN A CA 1
ATOM 2243 C C . ASN A 1 280 ? 9.757 1.142 -2.222 1.00 92.75 280 ASN A C 1
ATOM 2245 O O . ASN A 1 280 ? 9.894 0.954 -1.012 1.00 92.75 280 ASN A O 1
ATOM 2249 N N . GLY A 1 281 ? 9.128 0.262 -3.009 1.00 90.50 281 GLY A N 1
ATOM 2250 C CA . GLY A 1 281 ? 8.602 -1.030 -2.554 1.00 90.50 281 GLY A CA 1
ATOM 2251 C C . GLY A 1 281 ? 7.311 -0.990 -1.741 1.00 90.50 281 GLY A C 1
ATOM 2252 O O . GLY A 1 281 ? 6.774 -2.040 -1.385 1.00 90.50 281 GLY A O 1
ATOM 2253 N N . TRP A 1 282 ? 6.802 0.198 -1.417 1.00 92.62 282 TRP A N 1
ATOM 2254 C CA . TRP A 1 282 ? 5.525 0.378 -0.738 1.00 92.62 282 TRP A CA 1
ATOM 2255 C C . TRP A 1 282 ? 4.394 0.423 -1.760 1.00 92.62 282 TRP A C 1
ATOM 2257 O O . TRP A 1 282 ? 4.493 1.089 -2.787 1.00 92.62 282 TRP A O 1
ATOM 2267 N N . TYR A 1 283 ? 3.312 -0.286 -1.461 1.00 91.69 283 TYR A N 1
ATOM 2268 C CA . TYR A 1 283 ? 2.136 -0.387 -2.317 1.00 91.69 283 TYR A CA 1
ATOM 2269 C C . TYR A 1 283 ? 1.051 0.551 -1.807 1.00 91.69 283 TYR A C 1
ATOM 2271 O O . TYR A 1 283 ? 0.673 0.427 -0.647 1.00 91.69 283 TYR A O 1
ATOM 2279 N N . PHE A 1 284 ? 0.513 1.409 -2.664 1.00 93.25 284 PHE A N 1
ATOM 2280 C CA . PHE A 1 284 ? -0.537 2.383 -2.364 1.00 93.25 284 PHE A CA 1
ATOM 2281 C C . PHE A 1 284 ? -1.681 2.291 -3.372 1.00 93.25 284 PHE A C 1
ATOM 2283 O O . PHE A 1 284 ? -1.530 1.714 -4.448 1.00 93.25 284 PHE A O 1
ATOM 2290 N N . PHE A 1 285 ? -2.826 2.886 -3.044 1.00 94.38 285 PHE A N 1
ATOM 2291 C CA . PHE A 1 285 ? -3.938 3.011 -3.984 1.00 94.38 285 PHE A CA 1
ATOM 2292 C C . PHE A 1 285 ? -3.696 4.169 -4.954 1.00 94.38 285 PHE A C 1
ATOM 2294 O O . PHE A 1 285 ? -3.298 5.262 -4.546 1.00 94.38 285 PHE A O 1
ATOM 2301 N N . ALA A 1 286 ? -3.966 3.952 -6.242 1.00 93.88 286 ALA A N 1
ATOM 2302 C CA . ALA A 1 286 ? -3.939 5.035 -7.220 1.00 93.88 286 ALA A CA 1
ATOM 2303 C C . ALA A 1 286 ? -4.964 6.126 -6.864 1.00 93.88 286 ALA A C 1
ATOM 2305 O O . ALA A 1 286 ? -6.042 5.833 -6.347 1.00 93.88 286 ALA A O 1
ATOM 2306 N N . GLU A 1 287 ? -4.666 7.386 -7.182 1.00 93.38 287 GLU A N 1
ATOM 2307 C CA . GLU A 1 287 ? -5.569 8.512 -6.887 1.00 93.38 287 GLU A CA 1
ATOM 2308 C C . GLU A 1 287 ? -6.950 8.334 -7.528 1.00 93.38 287 GLU A C 1
ATOM 2310 O O . GLU A 1 287 ? -7.974 8.621 -6.911 1.00 93.38 287 GLU A O 1
ATOM 2315 N N . SER A 1 288 ? -6.999 7.779 -8.739 1.00 93.94 288 SER A N 1
ATOM 2316 C CA . SER A 1 288 ? -8.245 7.433 -9.428 1.00 93.94 288 SER A CA 1
ATOM 2317 C C . SER A 1 288 ? -9.057 6.361 -8.691 1.00 93.94 288 SER A C 1
ATOM 2319 O O . SER A 1 288 ? -10.288 6.422 -8.689 1.00 93.94 288 SER A O 1
ATOM 2321 N N . LYS A 1 289 ? -8.395 5.417 -8.008 1.00 94.88 289 LYS A N 1
ATOM 2322 C CA . LYS A 1 289 ? -9.052 4.415 -7.167 1.00 94.88 289 LYS A CA 1
ATOM 2323 C C . LYS A 1 289 ? -9.680 5.083 -5.949 1.00 94.88 289 LYS A C 1
ATOM 2325 O O . LYS A 1 289 ? -10.864 4.869 -5.693 1.00 94.88 289 LYS A O 1
ATOM 2330 N N . VAL A 1 290 ? -8.946 5.970 -5.270 1.00 95.31 290 VAL A N 1
ATOM 2331 C CA . VAL A 1 290 ? -9.478 6.785 -4.158 1.00 95.31 290 VAL A CA 1
ATOM 2332 C C . VAL A 1 290 ? -10.670 7.632 -4.630 1.00 95.31 290 VAL A C 1
ATOM 2334 O O . VAL A 1 290 ? -11.720 7.652 -3.987 1.00 95.31 290 VAL A O 1
ATOM 2337 N N . ALA A 1 291 ? -10.558 8.265 -5.801 1.00 95.00 291 ALA A N 1
ATOM 2338 C CA . ALA A 1 291 ? -11.633 9.051 -6.400 1.00 95.00 291 ALA A CA 1
ATOM 2339 C C . ALA A 1 291 ? -12.867 8.206 -6.747 1.00 95.00 291 ALA A C 1
ATOM 2341 O O . ALA A 1 291 ? -13.992 8.671 -6.570 1.00 95.00 291 ALA A O 1
ATOM 2342 N N . SER A 1 292 ? -12.689 6.959 -7.196 1.00 95.62 292 SER A N 1
ATOM 2343 C CA . SER A 1 292 ? -13.816 6.061 -7.467 1.00 95.62 292 SER A CA 1
ATOM 2344 C C . SER A 1 292 ? -14.568 5.665 -6.192 1.00 95.62 292 SER A C 1
ATOM 2346 O O . SER A 1 292 ? -15.795 5.635 -6.205 1.00 95.62 292 SER A O 1
ATOM 2348 N N . VAL A 1 293 ? -13.869 5.475 -5.067 1.00 95.06 293 VAL A N 1
ATOM 2349 C CA . VAL A 1 293 ? -14.498 5.264 -3.751 1.00 95.06 293 VAL A CA 1
ATOM 2350 C C . VAL A 1 293 ? -15.298 6.491 -3.313 1.00 95.06 293 VAL A C 1
ATOM 2352 O O . VAL A 1 293 ? -16.446 6.357 -2.889 1.00 95.06 293 VAL A O 1
ATOM 2355 N N . LEU A 1 294 ? -14.740 7.696 -3.469 1.00 94.75 294 LEU A N 1
ATOM 2356 C CA . LEU A 1 294 ? -15.468 8.932 -3.170 1.00 94.75 294 LEU A CA 1
ATOM 2357 C C . LEU A 1 294 ? -16.710 9.093 -4.060 1.00 94.75 294 LEU A C 1
ATOM 2359 O O . LEU A 1 294 ? -17.769 9.500 -3.585 1.00 94.75 294 LEU A O 1
ATOM 2363 N N . LYS A 1 295 ? -16.599 8.741 -5.345 1.00 95.06 295 LYS A N 1
ATOM 2364 C CA . LYS A 1 295 ? -17.726 8.744 -6.281 1.00 95.06 295 LYS A CA 1
ATOM 2365 C C . LYS A 1 295 ? -18.839 7.797 -5.820 1.00 95.06 295 LYS A C 1
ATOM 2367 O O . LYS A 1 295 ? -19.987 8.226 -5.785 1.00 95.06 295 LYS A O 1
ATOM 2372 N N . ILE A 1 296 ? -18.507 6.571 -5.407 1.00 95.38 296 ILE A N 1
ATOM 2373 C CA . ILE A 1 296 ? -19.481 5.612 -4.856 1.00 95.38 296 ILE A CA 1
ATOM 2374 C C . ILE A 1 296 ? -20.188 6.209 -3.633 1.00 95.38 296 ILE A C 1
ATOM 2376 O O . ILE A 1 296 ? -21.413 6.169 -3.552 1.00 95.38 296 ILE A O 1
ATOM 2380 N N . ALA A 1 297 ? -19.442 6.809 -2.700 1.00 94.12 297 ALA A N 1
ATOM 2381 C CA . ALA A 1 297 ? -20.029 7.428 -1.511 1.00 94.12 297 ALA A CA 1
ATOM 2382 C C . ALA A 1 297 ? -21.000 8.570 -1.866 1.00 94.12 297 ALA A C 1
ATOM 2384 O O . ALA A 1 297 ? -22.089 8.656 -1.296 1.00 94.12 297 ALA A O 1
ATOM 2385 N N . HIS A 1 298 ? -20.643 9.414 -2.839 1.00 92.25 298 HIS A N 1
ATOM 2386 C CA . HIS A 1 298 ? -21.538 10.447 -3.361 1.00 92.25 298 HIS A CA 1
ATOM 2387 C C . HIS A 1 298 ? -22.792 9.857 -4.011 1.00 92.25 298 HIS A C 1
ATOM 2389 O O . HIS A 1 298 ? -23.891 10.314 -3.723 1.00 92.25 298 HIS A O 1
ATOM 2395 N N . GLU A 1 299 ? -22.658 8.834 -4.854 1.00 94.06 299 GLU A N 1
ATOM 2396 C CA . GLU A 1 299 ? -23.798 8.197 -5.521 1.00 94.06 299 GLU A CA 1
ATOM 2397 C C . GLU A 1 299 ? -24.763 7.539 -4.532 1.00 94.06 299 GLU A C 1
ATOM 2399 O O . GLU A 1 299 ? -25.977 7.657 -4.695 1.00 94.06 299 GLU A O 1
ATOM 2404 N N . VAL A 1 300 ? -24.242 6.897 -3.485 1.00 93.75 300 VAL A N 1
ATOM 2405 C CA . VAL A 1 300 ? -25.062 6.340 -2.402 1.00 93.75 300 VAL A CA 1
ATOM 2406 C C . VAL A 1 300 ? -25.747 7.456 -1.614 1.00 93.75 300 VAL A C 1
ATOM 2408 O O . VAL A 1 300 ? -26.948 7.382 -1.365 1.00 93.75 300 VAL A O 1
ATOM 2411 N N . SER A 1 301 ? -25.023 8.525 -1.266 1.00 90.19 301 SER A N 1
ATOM 2412 C CA . SER A 1 301 ? -25.604 9.665 -0.547 1.00 90.19 301 SER A CA 1
ATOM 2413 C C . SER A 1 301 ? -26.678 10.402 -1.355 1.00 90.19 301 SER A C 1
ATOM 2415 O O . SER A 1 301 ? -27.644 10.891 -0.775 1.00 90.19 301 SER A O 1
ATOM 2417 N N . ASP A 1 302 ? -26.521 10.481 -2.675 1.00 89.94 302 ASP A N 1
ATOM 2418 C CA . ASP A 1 302 ? -27.478 11.097 -3.599 1.00 89.94 302 ASP A CA 1
ATOM 2419 C C . ASP A 1 302 ? -28.627 10.140 -3.973 1.00 89.94 302 ASP A C 1
ATOM 2421 O O . ASP A 1 302 ? -29.444 10.467 -4.832 1.00 89.94 302 ASP A O 1
ATOM 2425 N N . SER A 1 303 ? -28.683 8.940 -3.376 1.00 88.38 303 SER A N 1
ATOM 2426 C CA . SER A 1 303 ? -29.653 7.882 -3.704 1.00 88.38 303 SER A CA 1
ATOM 2427 C C . SER A 1 303 ? -29.644 7.449 -5.181 1.00 88.38 303 SER A C 1
ATOM 2429 O O . SER A 1 303 ? -30.632 6.920 -5.685 1.00 88.38 303 SER A O 1
ATOM 2431 N N . LYS A 1 304 ? -28.524 7.653 -5.885 1.00 92.12 304 LYS A N 1
ATOM 2432 C CA . LYS A 1 304 ? -28.307 7.200 -7.272 1.00 92.12 304 LYS A CA 1
ATOM 2433 C C . LYS A 1 304 ? -27.933 5.722 -7.336 1.00 92.12 304 LYS A C 1
ATOM 2435 O O . LYS A 1 304 ? -28.248 5.057 -8.318 1.00 92.12 304 LYS A O 1
ATOM 2440 N N . THR A 1 305 ? -27.295 5.222 -6.280 1.00 91.81 305 THR A N 1
ATOM 2441 C CA . THR A 1 305 ? -26.888 3.823 -6.137 1.00 91.81 305 THR A CA 1
ATOM 2442 C C . THR A 1 305 ? -27.387 3.301 -4.797 1.00 91.81 305 THR A C 1
ATOM 2444 O O . THR A 1 305 ? -27.136 3.912 -3.759 1.00 91.81 305 THR A O 1
ATOM 2447 N N . LYS A 1 306 ? -28.087 2.164 -4.802 1.00 91.88 306 LYS A N 1
ATOM 2448 C CA . LYS A 1 306 ? -28.519 1.492 -3.573 1.00 91.88 306 LYS A CA 1
ATOM 2449 C C . LYS A 1 306 ? -27.478 0.433 -3.183 1.00 91.88 306 LYS A C 1
ATOM 2451 O O . LYS A 1 306 ? -27.165 -0.397 -4.035 1.00 91.88 306 LYS A O 1
ATOM 2456 N N . PRO A 1 307 ? -26.951 0.439 -1.944 1.00 92.75 307 PRO A N 1
ATOM 2457 C CA . PRO A 1 307 ? -26.098 -0.640 -1.455 1.00 92.75 307 PRO A CA 1
ATOM 2458 C C . PRO A 1 307 ? -26.824 -1.989 -1.463 1.00 92.75 307 PRO A C 1
ATOM 2460 O O . PRO A 1 307 ? -28.045 -2.039 -1.271 1.00 92.75 307 PRO A O 1
ATOM 2463 N N . ASP A 1 308 ? -26.068 -3.072 -1.636 1.00 93.38 308 ASP A N 1
ATOM 2464 C CA . ASP A 1 308 ? -26.592 -4.424 -1.454 1.00 93.38 308 ASP A CA 1
ATOM 2465 C C . ASP A 1 308 ? -27.068 -4.631 -0.011 1.00 93.38 308 ASP A C 1
ATOM 2467 O O . ASP A 1 308 ? -26.485 -4.110 0.944 1.00 93.38 308 ASP A O 1
ATOM 2471 N N . ASP A 1 309 ? -28.133 -5.415 0.152 1.00 94.06 309 ASP A N 1
ATOM 2472 C CA . ASP A 1 309 ? -28.610 -5.814 1.472 1.00 94.06 309 ASP A CA 1
ATOM 2473 C C . ASP A 1 309 ? -27.591 -6.736 2.156 1.00 94.06 309 ASP A C 1
ATOM 2475 O O . ASP A 1 309 ? -27.101 -7.699 1.558 1.00 94.06 309 ASP A O 1
ATOM 2479 N N . TYR A 1 310 ? -27.293 -6.470 3.429 1.00 93.44 310 TYR A N 1
ATOM 2480 C CA . TYR A 1 310 ? -26.290 -7.228 4.178 1.00 93.44 310 TYR A CA 1
ATOM 2481 C C . TYR A 1 310 ? -26.617 -8.728 4.254 1.00 93.44 310 TYR A C 1
ATOM 2483 O O . TYR A 1 310 ? -25.721 -9.558 4.105 1.00 93.44 310 TYR A O 1
ATOM 2491 N N . GLY A 1 311 ? -27.894 -9.100 4.388 1.00 92.94 311 GLY A N 1
ATOM 2492 C CA . GLY A 1 311 ? -28.318 -10.500 4.388 1.00 92.94 311 GLY A CA 1
ATOM 2493 C C . GLY A 1 311 ? -28.049 -11.196 3.051 1.00 92.94 311 GLY A C 1
ATOM 2494 O O . GLY A 1 311 ? -27.620 -12.353 3.030 1.00 92.94 311 GLY A O 1
ATOM 2495 N N . ILE A 1 312 ? -28.225 -10.486 1.931 1.00 93.75 312 ILE A N 1
ATOM 2496 C CA . ILE A 1 312 ? -27.871 -10.984 0.592 1.00 93.75 312 ILE A CA 1
ATOM 2497 C C . ILE A 1 312 ? -26.355 -11.173 0.469 1.00 93.75 312 ILE A C 1
ATOM 2499 O O . ILE A 1 312 ? -25.908 -12.213 -0.031 1.00 93.75 312 ILE A O 1
ATOM 2503 N N . VAL A 1 313 ? -25.563 -10.214 0.956 1.00 93.56 313 VAL A N 1
ATOM 2504 C CA . VAL A 1 313 ? -24.095 -10.310 0.967 1.00 93.56 313 VAL A CA 1
ATOM 2505 C C . VAL A 1 313 ? -23.646 -11.528 1.781 1.00 93.56 313 VAL A C 1
ATOM 2507 O O . VAL A 1 313 ? -22.916 -12.371 1.256 1.00 93.56 313 VAL A O 1
ATOM 2510 N N . CYS A 1 314 ? -24.134 -11.694 3.016 1.00 92.38 314 CYS A N 1
ATOM 2511 C CA . CYS A 1 314 ? -23.797 -12.844 3.861 1.00 92.38 314 CYS A CA 1
ATOM 2512 C C . CYS A 1 314 ? -24.163 -14.176 3.202 1.00 92.38 314 CYS A C 1
ATOM 2514 O O . CYS A 1 314 ? -23.336 -15.086 3.158 1.00 92.38 314 CYS A O 1
ATOM 2516 N N . LYS A 1 315 ? -25.374 -14.287 2.644 1.00 92.31 315 LYS A N 1
ATOM 2517 C CA . LYS A 1 315 ? -25.829 -15.503 1.957 1.00 92.31 315 LYS A CA 1
ATOM 2518 C C . LYS A 1 315 ? -24.940 -15.851 0.762 1.00 92.31 315 LYS A C 1
ATOM 2520 O O . LYS A 1 315 ? -24.615 -17.016 0.553 1.00 92.31 315 LYS A O 1
ATOM 2525 N N . THR A 1 316 ? -24.528 -14.845 -0.006 1.00 94.00 316 THR A N 1
ATOM 2526 C CA . THR A 1 316 ? -23.639 -15.030 -1.161 1.00 94.00 316 THR A CA 1
ATOM 2527 C C . THR A 1 316 ? -22.273 -15.556 -0.726 1.00 94.00 316 THR A C 1
ATOM 2529 O O . THR A 1 316 ? -21.756 -16.497 -1.326 1.00 94.00 316 THR A O 1
ATOM 2532 N N . LEU A 1 317 ? -21.710 -14.993 0.345 1.00 91.94 317 LEU A N 1
ATOM 2533 C CA . LEU A 1 317 ? -20.402 -15.394 0.864 1.00 91.94 317 LEU A CA 1
ATOM 2534 C C . LEU A 1 317 ? -20.417 -16.769 1.554 1.00 91.94 317 LEU A C 1
ATOM 2536 O O . LEU A 1 317 ? -19.427 -17.493 1.472 1.00 91.94 317 LEU A O 1
ATOM 2540 N N . LEU A 1 318 ? -21.527 -17.153 2.194 1.00 90.06 318 LEU A N 1
ATOM 2541 C CA . LEU A 1 318 ? -21.705 -18.468 2.830 1.00 90.06 318 LEU A CA 1
ATOM 2542 C C . LEU A 1 318 ? -22.037 -19.590 1.840 1.00 90.06 318 LEU A C 1
ATOM 2544 O O . LEU A 1 318 ? -21.802 -20.758 2.147 1.00 90.06 318 LEU A O 1
ATOM 2548 N N . GLY A 1 319 ? -22.564 -19.260 0.659 1.00 89.75 319 GLY A N 1
ATOM 2549 C CA . GLY A 1 319 ? -23.059 -20.231 -0.321 1.00 89.75 319 GLY A CA 1
ATOM 2550 C C . GLY A 1 319 ? -22.113 -21.408 -0.613 1.00 89.75 319 GLY A C 1
ATOM 2551 O O . GLY A 1 319 ? -22.571 -22.552 -0.580 1.00 89.75 319 GLY A O 1
ATOM 2552 N N . PRO A 1 320 ? -20.804 -21.187 -0.853 1.00 88.88 320 PRO A N 1
ATOM 2553 C CA . PRO A 1 320 ? -19.853 -22.280 -1.058 1.00 88.88 320 PRO A CA 1
ATOM 2554 C C . PRO A 1 320 ? -19.716 -23.216 0.151 1.00 88.88 320 PRO A C 1
ATOM 2556 O O . PRO A 1 320 ? -19.677 -24.433 -0.023 1.00 88.88 320 PRO A O 1
ATOM 2559 N N . GLU A 1 321 ? -19.665 -22.664 1.367 1.00 85.75 321 GLU A N 1
ATOM 2560 C CA . GLU A 1 321 ? -19.574 -23.434 2.615 1.00 85.75 321 GLU A CA 1
ATOM 2561 C C . GLU A 1 321 ? -20.845 -24.268 2.825 1.00 85.75 321 GLU A C 1
ATOM 2563 O O . GLU A 1 321 ? -20.771 -25.469 3.085 1.00 85.75 321 GLU A O 1
ATOM 2568 N N . GLU A 1 322 ? -22.018 -23.664 2.617 1.00 88.25 322 GLU A N 1
ATOM 2569 C CA . GLU A 1 322 ? -23.304 -24.355 2.729 1.00 88.25 322 GLU A CA 1
ATOM 2570 C C . GLU A 1 322 ? -23.478 -25.468 1.690 1.00 88.25 322 GLU A C 1
ATOM 2572 O O . GLU A 1 322 ? -24.027 -26.525 2.008 1.00 88.25 322 GLU A O 1
ATOM 2577 N N . TYR A 1 323 ? -23.034 -25.239 0.450 1.00 89.25 323 TYR A N 1
ATOM 2578 C CA . TYR A 1 323 ? -23.077 -26.238 -0.616 1.00 89.25 323 TYR A CA 1
ATOM 2579 C C . TYR A 1 323 ? -22.183 -27.433 -0.269 1.00 89.25 323 TYR A C 1
ATOM 2581 O O . TYR A 1 323 ? -22.649 -28.573 -0.257 1.00 89.25 323 TYR A O 1
ATOM 2589 N N . LEU A 1 324 ? -20.920 -27.180 0.087 1.00 88.88 324 LEU A N 1
ATOM 2590 C CA . LEU A 1 324 ? -19.961 -28.233 0.432 1.00 88.88 324 LEU A CA 1
ATOM 2591 C C . LEU A 1 324 ? -20.348 -29.002 1.701 1.00 88.88 324 LEU A C 1
ATOM 2593 O O . LEU A 1 324 ? -20.066 -30.192 1.789 1.00 88.88 324 LEU A O 1
ATOM 2597 N N . GLY A 1 325 ? -21.036 -28.366 2.654 1.00 88.62 325 GLY A N 1
ATOM 2598 C CA . GLY A 1 325 ? -21.556 -29.041 3.846 1.00 88.62 325 GLY A CA 1
ATOM 2599 C C . GLY A 1 325 ? -22.732 -29.993 3.583 1.00 88.62 325 GLY A C 1
ATOM 2600 O O . GLY A 1 325 ? -23.047 -30.812 4.443 1.00 88.62 325 GLY A O 1
ATOM 2601 N N . LYS A 1 326 ? -23.396 -29.895 2.420 1.00 89.56 326 LYS A N 1
ATOM 2602 C CA . LYS A 1 326 ? -24.611 -30.668 2.085 1.00 89.56 326 LYS A CA 1
ATOM 2603 C C . LYS A 1 326 ? -24.411 -31.688 0.964 1.00 89.56 326 LYS A C 1
ATOM 2605 O O . LYS A 1 326 ? -25.134 -32.680 0.907 1.00 89.56 326 LYS A O 1
ATOM 2610 N N . VAL A 1 327 ? -23.484 -31.445 0.043 1.00 84.50 327 VAL A N 1
ATOM 2611 C CA . VAL A 1 327 ? -23.302 -32.278 -1.154 1.00 84.50 327 VAL A CA 1
ATOM 2612 C C . VAL A 1 327 ? -22.586 -33.579 -0.806 1.00 84.50 327 VAL A C 1
ATOM 2614 O O . VAL A 1 327 ? -21.479 -33.560 -0.281 1.00 84.50 327 VAL A O 1
ATOM 2617 N N . GLN A 1 328 ? -23.204 -34.714 -1.145 1.00 79.31 328 GLN A N 1
ATOM 2618 C CA . GLN A 1 328 ? -22.640 -36.050 -0.899 1.00 79.31 328 GLN A CA 1
ATOM 2619 C C . GLN A 1 328 ? -22.014 -36.688 -2.149 1.00 79.31 328 GLN A C 1
ATOM 2621 O O . GLN A 1 328 ? -21.064 -37.456 -2.032 1.00 79.31 328 GLN A O 1
ATOM 2626 N N . VAL A 1 329 ? -22.520 -36.371 -3.347 1.00 87.56 329 VAL A N 1
ATOM 2627 C CA . VAL A 1 329 ? -22.029 -36.893 -4.635 1.00 87.56 329 VAL A CA 1
ATOM 2628 C C . VAL A 1 329 ? -22.193 -35.814 -5.711 1.00 87.56 329 VAL A C 1
ATOM 2630 O O . VAL A 1 329 ? -23.222 -35.142 -5.755 1.00 87.56 329 VAL A O 1
ATOM 2633 N N . PHE A 1 330 ? -21.203 -35.656 -6.594 1.00 89.31 330 PHE A N 1
ATOM 2634 C CA . PHE A 1 330 ? -21.295 -34.847 -7.815 1.00 89.31 330 PHE A CA 1
ATOM 2635 C C . PHE A 1 330 ? -20.514 -35.526 -8.952 1.00 89.31 330 PHE A C 1
ATOM 2637 O O . PHE A 1 330 ? -19.501 -36.178 -8.704 1.00 89.31 330 PHE A O 1
ATOM 2644 N N . SER A 1 331 ? -20.969 -35.387 -10.199 1.00 84.75 331 SER A N 1
ATOM 2645 C CA . SER A 1 331 ? -20.274 -35.910 -11.384 1.00 84.75 331 SER A CA 1
ATOM 2646 C C . SER A 1 331 ? -19.645 -34.771 -12.182 1.00 84.75 331 SER A C 1
ATOM 2648 O O . SER A 1 331 ? -20.324 -33.790 -12.489 1.00 84.75 331 SER A O 1
ATOM 2650 N N . LYS A 1 332 ? -18.371 -34.917 -12.557 1.00 83.50 332 LYS A N 1
ATOM 2651 C CA . LYS A 1 332 ? -17.713 -34.069 -13.556 1.00 83.50 332 LYS A CA 1
ATOM 2652 C C . LYS A 1 332 ? -17.577 -34.889 -14.847 1.00 83.50 332 LYS A C 1
ATOM 2654 O O . LYS A 1 332 ? -16.928 -35.932 -14.770 1.00 83.50 332 LYS A O 1
ATOM 2659 N N . PRO A 1 333 ? -18.218 -34.484 -15.956 1.00 68.94 333 PRO A N 1
ATOM 2660 C CA . PRO A 1 333 ? -18.097 -35.187 -17.229 1.00 68.94 333 PRO A CA 1
ATOM 2661 C C . PRO A 1 333 ? -16.661 -35.189 -17.762 1.00 68.94 333 PRO A C 1
ATOM 2663 O O . PRO A 1 333 ? -15.893 -34.250 -17.425 1.00 68.94 333 PRO A O 1
#

Secondary structure (DSSP, 8-state):
---HHHHHHHHHTSBHHHHHHHS---HHHHHHHHHHHHHTT-TTSBSSTGGGTT----STT-S-TT----HHHHHHHHHHH-GGGHHHHHHHHHHHT--TTTS-HHHHHHHHHHHHHHHHHHHHHHHHHHHHHHHHHHTTGGGGT-EEE--HHHHHHH--SEEEEETTEEEEEEEEEESTTTHHHHHHHHTTBTBPPPSSEEEEEEEEHHHHHHHHHHHHHHHHHHHHHHHHHHHHHT-S-TTSHHHHHHHHHHHHHHHHHHHHHHHHHHHHHHTEEEETTEEEE-HHHHHHHHHHHHHHHTTSSPPPPHHHHHHHHHHHHHHHHH-------

Foldseek 3Di:
DDALQRLQVLQQVDFPQVLLVPDDDDPVLSVLVVVLCVVLVGRGHGPFLVSLPPQDQFPLPPDDPDLVDQLLVLQVVLCVVPVSSSLNSSLSSLSVSDDCVVDDSRNNSNSSSVSSVCVLLSSQLRNLQVLLVVVCVVVVVVVQVWHKDADSVCCVAAVASMWIDHPRAIEGEHEEEPDPVGVVVVLCVLLCVVHDHDDHHYHYQYQYVVLVVLLVVLVVVLVVLVVVLVVLVVVLVPDPDCPDPSNVVSVVSNVVSVVSNVVSVVSNCVSCQDAWPARSNRIYGHSNSSVVSVVVVVCVVVVVDPDDDSVVVNCVSCVVVVCVVPDDDDDDD

pLDDT: mean 89.29, std 9.71, range [46.53, 98.0]

Sequence (333 aa):
MATIRELTDVWAETTWKKQLVEVKASSVAKSNLRKALARFGLLKQPITGESVTNLPRTEEGQFPKGLGISYTKAFDSAYSKNPKRLPIVYLLNLVESFDFKNYSEEQFRGLLARGLRTFPSLLRDRDFAENLNLLLQANGSAKKGWTAGVAPDEDVAQHTDVLLKYNGAVFRIWLYQFSFVGLPHDIERILGRRGELPPGNHILCPLDTNLARRLETLEKRVVRFKSRLKDKQAKFERFSNKKCKGALECVKGSEQLEKEIAAAEHEINNIQNKEIIIQNGWYFFAESKVASVLKIAHEVSDSKTKPDDYGIVCKTLLGPEEYLGKVQVFSKP

Radius of gyration: 24.67 Å; chains: 1; bounding box: 60×60×79 Å